Protein AF-A0AAY4BWE9-F1 (afdb_monomer_lite)

Foldseek 3Di:
DVVVVVVVVVVVVVVVVVVVVVDWDKAWDDFAAEDEAEAQAKDKGKTKIATDDDKDKWKWWWDADPNDIDIGTDPDFFDWDDDPRMIMTMDMDGRDDQRNFTWMWMWIADPRDTDIDPTYGYGYDHDDDPPDPQDPVNVVVVVVVVVVVVVCVVVVVVVVVVVVVVVVVVVVVVVVVVVVVVVVPDPVVVVPPVVVVVPPDDDDDDDDDDDDDDDDDDDDDDD

Organism: NCBI:txid299321

Secondary structure (DSSP, 8-state):
-HHHHHHHHHHHHHHHHHHHHH----EEPPPPSEEEEETTS-EEEEEEEE-SS--EEEEEEEEEETTEEEEEEE-SPPEEEEETTEEEEEEEESS--GGG-EEEEEEEEETTEEEE---EEEEEEPPPP-SS---HHHHHHHHHHHHHHHHHHHHHHHHHHHHHHHHHHHHHHHHHHHHHHHHS---TTTTHHHHHHHTT-----------------------

InterPro domains:
  IPR013783 Immunoglobulin-like fold [G3DSA:2.60.40.10] (25-126)
  IPR036179 Immunoglobulin-like domain superfamily [SSF48726] (33-136)

Structure (mmCIF, N/CA/C/O backbone):
data_AF-A0AAY4BWE9-F1
#
_entry.id   AF-A0AAY4BWE9-F1
#
loop_
_atom_site.group_PDB
_atom_site.id
_atom_site.type_symbol
_atom_site.label_atom_id
_atom_site.label_alt_id
_atom_site.label_comp_id
_atom_site.label_asym_id
_atom_site.label_entity_id
_atom_site.label_seq_id
_atom_site.pdbx_PDB_ins_code
_atom_site.Cartn_x
_atom_site.Cartn_y
_atom_site.Cartn_z
_atom_site.occupancy
_atom_site.B_iso_or_equiv
_atom_site.auth_seq_id
_atom_site.auth_comp_id
_atom_site.auth_asym_id
_atom_site.auth_atom_id
_atom_site.pdbx_PDB_model_num
ATOM 1 N N . MET A 1 1 ? 7.619 39.615 -55.139 1.00 60.12 1 MET A N 1
ATOM 2 C CA . MET A 1 1 ? 7.627 39.673 -53.657 1.00 60.12 1 MET A CA 1
ATOM 3 C C . MET A 1 1 ? 6.667 38.667 -53.018 1.00 60.12 1 MET A C 1
ATOM 5 O O . MET A 1 1 ? 7.125 37.889 -52.197 1.00 60.12 1 MET A O 1
ATOM 9 N N . PHE A 1 2 ? 5.398 38.590 -53.442 1.00 61.75 2 PHE A N 1
ATOM 10 C CA . PHE A 1 2 ? 4.395 37.658 -52.884 1.00 61.75 2 PHE A CA 1
ATOM 11 C C . PHE A 1 2 ? 4.748 36.159 -52.957 1.00 61.75 2 PHE A C 1
ATOM 13 O O . PHE A 1 2 ? 4.429 35.407 -52.045 1.00 61.75 2 PHE A O 1
ATOM 20 N N . SER A 1 3 ? 5.443 35.712 -54.008 1.00 73.06 3 SER A N 1
ATOM 21 C CA . SER A 1 3 ? 5.815 34.294 -54.142 1.00 73.06 3 SER A CA 1
ATOM 22 C C . SER A 1 3 ? 6.897 33.853 -53.150 1.00 73.06 3 SER A C 1
ATOM 24 O O . SER A 1 3 ? 6.955 32.682 -52.793 1.00 73.06 3 SER A O 1
ATOM 26 N N . PHE A 1 4 ? 7.757 34.774 -52.704 1.00 78.62 4 PHE A N 1
ATOM 27 C CA . PHE A 1 4 ? 8.878 34.453 -51.817 1.00 78.62 4 PHE A CA 1
ATOM 28 C C . PHE A 1 4 ? 8.416 34.349 -50.359 1.00 78.62 4 PHE A C 1
ATOM 30 O O . PHE A 1 4 ? 8.804 33.435 -49.639 1.00 78.62 4 PHE A O 1
ATOM 37 N N . THR A 1 5 ? 7.507 35.235 -49.943 1.00 82.31 5 THR A N 1
ATOM 38 C CA . THR A 1 5 ? 6.889 35.192 -48.611 1.00 82.31 5 THR A CA 1
ATOM 39 C C . THR A 1 5 ? 5.997 33.962 -48.432 1.00 82.31 5 THR A C 1
ATOM 41 O O . THR A 1 5 ? 6.008 33.357 -47.362 1.00 82.31 5 THR A O 1
ATOM 44 N N . LEU A 1 6 ? 5.285 33.537 -49.484 1.00 86.00 6 LEU A N 1
ATOM 45 C CA . LEU A 1 6 ? 4.474 32.316 -49.467 1.00 86.00 6 LEU A CA 1
ATOM 46 C C . LEU A 1 6 ? 5.330 31.051 -49.283 1.00 86.00 6 LEU A C 1
ATOM 48 O O . LEU A 1 6 ? 4.963 30.170 -48.510 1.00 86.00 6 LEU A O 1
ATOM 52 N N . PHE A 1 7 ? 6.490 30.981 -49.944 1.00 87.81 7 PHE A N 1
ATOM 53 C CA . PHE A 1 7 ? 7.426 29.862 -49.795 1.00 87.81 7 PHE A CA 1
ATOM 54 C C . PHE A 1 7 ? 7.987 29.755 -48.373 1.00 87.81 7 PHE A C 1
ATOM 56 O O . PHE A 1 7 ? 8.065 28.656 -47.828 1.00 87.81 7 PHE A O 1
ATOM 63 N N . ILE A 1 8 ? 8.327 30.888 -47.750 1.00 87.25 8 ILE A N 1
ATOM 64 C CA . ILE A 1 8 ? 8.816 30.919 -46.363 1.00 87.25 8 ILE A CA 1
ATOM 65 C C . ILE A 1 8 ? 7.723 30.457 -45.391 1.00 87.25 8 ILE A C 1
ATOM 67 O O . ILE A 1 8 ? 7.996 29.653 -44.502 1.00 87.25 8 ILE A O 1
ATOM 71 N N . LEU A 1 9 ? 6.480 30.909 -45.583 1.00 87.81 9 LEU A N 1
ATOM 72 C CA . LEU A 1 9 ? 5.344 30.489 -44.757 1.00 87.81 9 LEU A CA 1
ATOM 73 C C . LEU A 1 9 ? 5.057 28.988 -44.889 1.00 87.81 9 LEU A C 1
ATOM 75 O O . LEU A 1 9 ? 4.850 28.320 -43.880 1.00 87.81 9 LEU A O 1
ATOM 79 N N . LEU A 1 10 ? 5.094 28.444 -46.109 1.00 89.25 10 LEU A N 1
ATOM 80 C CA . LEU A 1 10 ? 4.915 27.009 -46.353 1.00 89.25 10 LEU A CA 1
ATOM 81 C C . LEU A 1 10 ? 6.039 26.175 -45.733 1.00 89.25 10 LEU A C 1
ATOM 83 O O . LEU A 1 10 ? 5.760 25.148 -45.117 1.00 89.25 10 LEU A O 1
ATOM 87 N N . ALA A 1 11 ? 7.291 26.622 -45.847 1.00 90.00 11 ALA A N 1
ATOM 88 C CA . ALA A 1 11 ? 8.424 25.952 -45.217 1.00 90.00 11 ALA A CA 1
ATOM 89 C C . ALA A 1 11 ? 8.291 25.944 -43.687 1.00 90.00 11 ALA A C 1
ATOM 91 O O . ALA A 1 11 ? 8.499 24.903 -43.070 1.00 90.00 11 ALA A O 1
ATOM 92 N N . TYR A 1 12 ? 7.880 27.066 -43.088 1.00 90.62 12 TYR A N 1
ATOM 93 C CA . TYR A 1 12 ? 7.657 27.172 -41.645 1.00 90.62 12 TYR A CA 1
ATOM 94 C C . TYR A 1 12 ? 6.484 26.303 -41.162 1.00 90.62 12 TYR A C 1
ATOM 96 O O . TYR A 1 12 ? 6.564 25.662 -40.117 1.00 90.62 12 TYR A O 1
ATOM 104 N N . LEU A 1 13 ? 5.398 26.230 -41.938 1.00 88.12 13 LEU A N 1
ATOM 105 C CA . LEU A 1 13 ? 4.267 25.342 -41.651 1.00 88.12 13 LEU A CA 1
ATOM 106 C C . LEU A 1 13 ? 4.668 23.867 -41.737 1.00 88.12 13 LEU A C 1
ATOM 108 O O . LEU A 1 13 ? 4.277 23.084 -40.875 1.00 88.12 13 LEU A O 1
ATOM 112 N N . LEU A 1 14 ? 5.471 23.488 -42.734 1.00 86.69 14 LEU A N 1
ATOM 113 C CA . LEU A 1 14 ? 5.980 22.124 -42.885 1.00 86.69 14 LEU A CA 1
ATOM 114 C C . LEU A 1 14 ? 6.931 21.740 -41.751 1.00 86.69 14 LEU A C 1
ATOM 116 O O . LEU A 1 14 ? 6.799 20.646 -41.206 1.00 86.69 14 LEU A O 1
ATOM 120 N N . THR A 1 15 ? 7.854 22.620 -41.358 1.00 84.88 15 THR A N 1
ATOM 121 C CA . THR A 1 15 ? 8.742 22.355 -40.216 1.00 84.88 15 THR A CA 1
ATOM 122 C C . THR A 1 15 ? 7.965 22.267 -38.909 1.00 84.88 15 THR A C 1
ATOM 124 O O . THR A 1 15 ? 8.260 21.393 -38.097 1.00 84.88 15 THR A O 1
ATOM 127 N N . TYR A 1 16 ? 6.936 23.097 -38.723 1.00 86.12 16 TYR A N 1
ATOM 128 C CA . TYR A 1 16 ? 6.059 23.024 -37.557 1.00 86.12 16 TYR A CA 1
ATOM 129 C C . TYR A 1 16 ? 5.246 21.720 -37.525 1.00 86.12 16 TYR A C 1
ATOM 131 O O . TYR A 1 16 ? 5.208 21.047 -36.498 1.00 86.12 16 TYR A O 1
ATOM 139 N N . LEU A 1 17 ? 4.664 21.300 -38.654 1.00 79.44 17 LEU A N 1
ATOM 140 C CA . LEU A 1 17 ? 3.947 20.022 -38.754 1.00 79.44 17 LEU A CA 1
ATOM 141 C C . LEU A 1 17 ? 4.866 18.821 -38.501 1.00 79.44 17 LEU A C 1
ATOM 143 O O . LEU A 1 17 ? 4.493 17.908 -37.768 1.00 79.44 17 LEU A O 1
ATOM 147 N N . LEU A 1 18 ? 6.074 18.830 -39.069 1.00 75.62 18 LEU A N 1
ATOM 148 C CA . LEU A 1 18 ? 7.075 17.786 -38.837 1.00 75.62 18 LEU A CA 1
ATOM 149 C C . LEU A 1 18 ? 7.508 17.732 -37.367 1.00 75.62 18 LEU A C 1
ATOM 151 O O . LEU A 1 18 ? 7.687 16.643 -36.825 1.00 75.62 18 LEU A O 1
ATOM 155 N N . TYR A 1 19 ? 7.633 18.890 -36.716 1.00 74.69 19 TYR A N 1
ATOM 156 C CA . TYR A 1 19 ? 7.954 18.975 -35.295 1.00 74.69 19 TYR A CA 1
ATOM 157 C C . TYR A 1 19 ? 6.840 18.377 -34.424 1.00 74.69 19 TYR A C 1
ATOM 159 O O . TYR A 1 19 ? 7.119 17.534 -33.575 1.00 74.69 19 TYR A O 1
ATOM 167 N N . VAL A 1 20 ? 5.577 18.724 -34.694 1.00 67.38 20 VAL A N 1
ATOM 168 C CA . VAL A 1 20 ? 4.410 18.214 -33.949 1.00 67.38 20 VAL A CA 1
ATOM 169 C C . VAL A 1 20 ? 4.226 16.702 -34.127 1.00 67.38 20 VAL A C 1
ATOM 171 O O . VAL A 1 20 ? 3.920 15.998 -33.167 1.00 67.38 20 VAL A O 1
ATOM 174 N N . VAL A 1 21 ? 4.451 16.167 -35.331 1.00 61.88 21 VAL A N 1
ATOM 175 C CA . VAL A 1 21 ? 4.383 14.713 -35.575 1.00 61.88 21 VAL A CA 1
ATOM 176 C C . VAL A 1 21 ? 5.524 13.966 -34.867 1.00 61.88 21 VAL A C 1
ATOM 178 O O . VAL A 1 21 ? 5.354 12.813 -34.468 1.00 61.88 21 VAL A O 1
ATOM 181 N N . ALA A 1 22 ? 6.680 14.606 -34.666 1.00 58.97 22 ALA A N 1
ATOM 182 C CA . ALA A 1 22 ? 7.817 14.000 -33.974 1.00 58.97 22 ALA A CA 1
ATOM 183 C C . ALA A 1 22 ? 7.639 13.924 -32.442 1.00 58.97 22 ALA A C 1
ATOM 185 O O . ALA A 1 22 ? 8.270 13.078 -31.796 1.00 58.97 22 ALA A O 1
ATOM 186 N N . THR A 1 23 ? 6.775 14.759 -31.855 1.00 58.22 23 THR A N 1
ATOM 187 C CA . THR A 1 23 ? 6.483 14.792 -30.414 1.00 58.22 23 THR A CA 1
ATOM 188 C C . THR A 1 23 ? 5.265 13.937 -30.075 1.00 58.22 23 THR A C 1
ATOM 190 O O . THR A 1 23 ? 4.186 14.438 -29.776 1.00 58.22 23 THR A O 1
ATOM 193 N N . GLN A 1 24 ? 5.417 12.615 -30.116 1.00 63.78 24 GLN A N 1
ATOM 194 C CA . GLN A 1 24 ? 4.398 11.718 -29.572 1.00 63.78 24 GLN A CA 1
ATOM 195 C C . GLN A 1 24 ? 4.638 11.557 -28.068 1.00 63.78 24 GLN A C 1
ATOM 197 O O . GLN A 1 24 ? 5.587 10.872 -27.692 1.00 63.78 24 GLN A O 1
ATOM 202 N N . GLU A 1 25 ? 3.837 12.193 -27.216 1.00 73.81 25 GLU A N 1
ATOM 203 C CA . GLU A 1 25 ? 3.971 12.114 -25.751 1.00 73.81 25 GLU A CA 1
ATOM 204 C C . GLU A 1 25 ? 3.595 10.722 -25.204 1.00 73.81 25 GLU A C 1
ATOM 206 O O . GLU A 1 25 ? 2.790 9.999 -25.796 1.00 73.81 25 GLU A O 1
ATOM 211 N N . ILE A 1 26 ? 4.213 10.322 -24.084 1.00 84.31 26 ILE A N 1
ATOM 212 C CA . ILE A 1 26 ? 3.812 9.117 -23.341 1.00 84.31 26 ILE A CA 1
ATOM 213 C C . ILE A 1 26 ? 2.686 9.517 -22.391 1.00 84.31 26 ILE A C 1
ATOM 215 O O . ILE A 1 26 ? 2.888 10.352 -21.512 1.00 84.31 26 ILE A O 1
ATOM 219 N N . HIS A 1 27 ? 1.531 8.873 -22.520 1.00 87.56 27 HIS A N 1
ATOM 220 C CA . HIS A 1 27 ? 0.418 9.045 -21.598 1.00 87.56 27 HIS A CA 1
ATOM 221 C C . HIS A 1 27 ? 0.373 7.874 -20.611 1.00 87.56 27 HIS A C 1
ATOM 223 O O . HIS A 1 27 ? 0.137 6.722 -20.998 1.00 87.56 27 HIS A O 1
ATOM 229 N N . LEU A 1 28 ? 0.601 8.175 -19.333 1.00 89.12 28 LEU A N 1
ATOM 230 C CA . LEU A 1 28 ? 0.529 7.211 -18.236 1.00 89.12 28 LEU A CA 1
ATOM 231 C C . LEU A 1 28 ? -0.927 6.896 -17.898 1.00 89.12 28 LEU A C 1
ATOM 233 O O . LEU A 1 28 ? -1.753 7.800 -17.776 1.00 89.12 28 LEU A O 1
ATOM 237 N N . ASP A 1 29 ? -1.234 5.616 -17.726 1.00 88.69 29 ASP A N 1
ATOM 238 C CA . ASP A 1 29 ? -2.525 5.201 -17.193 1.00 88.69 29 ASP A CA 1
ATOM 239 C C . ASP A 1 29 ? -2.516 5.259 -15.655 1.00 88.69 29 ASP A C 1
ATOM 241 O O . ASP A 1 29 ? -1.470 5.417 -15.013 1.00 88.69 29 ASP A O 1
ATOM 245 N N . LYS A 1 30 ? -3.695 5.164 -15.042 1.00 87.19 30 LYS A N 1
ATOM 246 C CA . LYS A 1 30 ? -3.822 5.212 -13.582 1.00 87.19 30 LYS A CA 1
ATOM 247 C C . LYS A 1 30 ? -3.268 3.930 -12.950 1.00 87.19 30 LYS A C 1
ATOM 249 O O . LYS A 1 30 ? -3.789 2.840 -13.183 1.00 87.19 30 LYS A O 1
ATOM 254 N N . ASP A 1 31 ? -2.258 4.080 -12.096 1.00 87.38 31 ASP A N 1
ATOM 255 C CA . ASP A 1 31 ? -1.728 2.991 -11.272 1.00 87.38 31 ASP A CA 1
ATOM 256 C C . ASP A 1 31 ? -2.672 2.679 -10.094 1.00 87.38 31 ASP A C 1
ATOM 258 O O . ASP A 1 31 ? -3.467 3.514 -9.650 1.00 87.38 31 ASP A O 1
ATOM 262 N N . ILE A 1 32 ? -2.575 1.460 -9.558 1.00 91.06 32 ILE A N 1
ATOM 263 C CA . ILE A 1 32 ? -3.256 1.100 -8.308 1.00 91.06 32 ILE A CA 1
ATOM 264 C C . ILE A 1 32 ? -2.465 1.743 -7.160 1.00 91.06 32 ILE A C 1
ATOM 266 O O . ILE A 1 32 ? -1.278 1.452 -7.034 1.00 91.06 32 ILE A O 1
ATOM 270 N N . PRO A 1 33 ? -3.071 2.580 -6.301 1.00 92.62 33 PRO A N 1
ATOM 271 C CA . PRO A 1 33 ? -2.313 3.353 -5.318 1.00 92.62 33 PRO A CA 1
ATOM 272 C C . PRO A 1 33 ? -1.711 2.485 -4.207 1.00 92.62 33 PRO A C 1
ATOM 274 O O . PRO A 1 33 ? -0.581 2.720 -3.785 1.00 92.62 33 PRO A O 1
ATOM 277 N N . ALA A 1 34 ? -2.443 1.471 -3.737 1.00 95.00 34 ALA A N 1
ATOM 278 C CA . ALA A 1 34 ? -1.988 0.580 -2.677 1.00 95.00 34 ALA A CA 1
ATOM 279 C C . ALA A 1 34 ? -2.538 -0.842 -2.842 1.00 95.00 34 ALA A C 1
ATOM 281 O O . ALA A 1 34 ? -3.680 -1.030 -3.265 1.00 95.00 34 ALA A O 1
ATOM 282 N N . ILE A 1 35 ? -1.727 -1.838 -2.483 1.00 95.19 35 ILE A N 1
ATOM 283 C CA . ILE A 1 35 ? -2.083 -3.261 -2.493 1.00 95.19 35 ILE A CA 1
ATOM 284 C C . ILE A 1 35 ? -1.669 -3.870 -1.152 1.00 95.19 35 ILE A C 1
ATOM 286 O O . ILE A 1 35 ? -0.525 -3.721 -0.729 1.00 95.19 35 ILE A O 1
ATOM 290 N N . HIS A 1 36 ? -2.586 -4.585 -0.502 1.00 95.69 36 HIS A N 1
ATOM 291 C CA . HIS A 1 36 ? -2.332 -5.282 0.758 1.00 95.69 36 HIS A CA 1
ATOM 292 C C . HIS A 1 36 ? -2.237 -6.781 0.506 1.00 95.69 36 HIS A C 1
ATOM 294 O O . HIS A 1 36 ? -3.168 -7.370 -0.044 1.00 95.69 36 HIS A O 1
ATOM 300 N N . VAL A 1 37 ? -1.129 -7.401 0.910 1.00 95.88 37 VAL A N 1
ATOM 301 C CA . VAL A 1 37 ? -0.888 -8.829 0.666 1.00 95.88 37 VAL A CA 1
ATOM 302 C C . VAL A 1 37 ? -0.388 -9.501 1.945 1.00 95.88 37 VAL A C 1
ATOM 304 O O . VAL A 1 37 ? 0.502 -8.967 2.606 1.00 95.88 37 VAL A O 1
ATOM 307 N N . PRO A 1 38 ? -0.943 -10.657 2.337 1.00 95.06 38 PRO A N 1
ATOM 308 C CA . PRO A 1 38 ? -0.405 -11.414 3.456 1.00 95.06 38 PRO A CA 1
ATOM 309 C C . PRO A 1 38 ? 0.973 -12.010 3.126 1.00 95.06 38 PRO A C 1
ATOM 311 O O . PRO A 1 38 ? 1.286 -12.290 1.969 1.00 95.06 38 PRO A O 1
ATOM 314 N N . ILE A 1 39 ? 1.796 -12.249 4.148 1.00 95.12 39 ILE A N 1
ATOM 315 C CA . ILE A 1 39 ? 3.086 -12.944 3.982 1.00 95.12 39 ILE A CA 1
ATOM 316 C C . ILE A 1 39 ? 2.932 -14.289 3.245 1.00 95.12 39 ILE A C 1
ATOM 318 O O . ILE A 1 39 ? 1.892 -14.950 3.336 1.00 95.12 39 ILE A O 1
ATOM 322 N N . ASN A 1 40 ? 3.980 -14.706 2.533 1.00 94.44 40 ASN A N 1
ATOM 323 C CA . ASN A 1 40 ? 4.054 -15.963 1.771 1.00 94.44 40 ASN A CA 1
ATOM 324 C C . ASN A 1 40 ? 3.020 -16.108 0.639 1.00 94.44 40 ASN A C 1
ATOM 326 O O . ASN A 1 40 ? 2.840 -17.204 0.113 1.00 94.44 40 ASN A O 1
ATOM 330 N N . HIS A 1 41 ? 2.354 -15.024 0.241 1.00 93.94 41 HIS A N 1
ATOM 331 C CA . HIS A 1 41 ? 1.493 -15.007 -0.940 1.00 93.94 41 HIS A CA 1
ATOM 332 C C . HIS A 1 41 ? 2.213 -14.369 -2.129 1.00 93.94 41 HIS A C 1
ATOM 334 O O . HIS A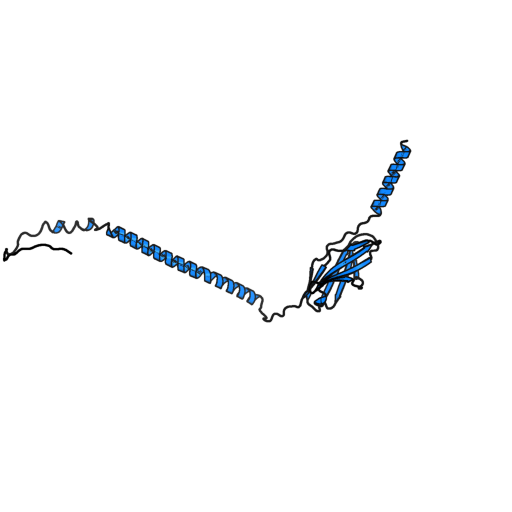 1 41 ? 3.283 -13.773 -1.994 1.00 93.94 41 HIS A O 1
ATOM 340 N N . ASN A 1 42 ? 1.628 -14.510 -3.315 1.00 94.56 42 ASN A N 1
ATOM 341 C CA . ASN A 1 42 ? 2.131 -13.850 -4.510 1.00 94.56 42 ASN A CA 1
ATOM 342 C C . ASN A 1 42 ? 1.482 -12.472 -4.647 1.00 94.56 42 ASN A C 1
ATOM 344 O O . ASN A 1 42 ? 0.283 -12.313 -4.414 1.00 94.56 42 ASN A O 1
ATOM 348 N N . ALA A 1 43 ? 2.274 -11.488 -5.056 1.00 93.88 43 ALA A N 1
ATOM 349 C CA . ALA A 1 43 ? 1.824 -10.138 -5.352 1.00 93.88 43 ALA A CA 1
ATOM 350 C C . ALA A 1 43 ? 2.255 -9.753 -6.767 1.00 93.88 43 ALA A C 1
ATOM 352 O O . ALA A 1 43 ? 3.296 -10.190 -7.253 1.00 93.88 43 ALA A O 1
ATOM 353 N N . SER A 1 44 ? 1.482 -8.903 -7.432 1.00 92.12 44 SER A N 1
ATOM 354 C CA . SER A 1 44 ? 1.882 -8.325 -8.713 1.00 92.12 44 SER A CA 1
ATOM 355 C C . SER A 1 44 ? 1.542 -6.848 -8.744 1.00 92.12 44 SER A C 1
ATOM 357 O O . SER A 1 44 ? 0.377 -6.483 -8.573 1.00 92.12 44 SER A O 1
ATOM 359 N N . VAL A 1 45 ? 2.542 -6.015 -9.004 1.00 92.50 45 VAL A N 1
ATOM 360 C CA . VAL A 1 45 ? 2.350 -4.593 -9.309 1.00 92.50 45 VAL A CA 1
ATOM 361 C C . VAL A 1 45 ? 2.416 -4.401 -10.822 1.00 92.50 45 VAL A C 1
ATOM 363 O O . VAL A 1 45 ? 3.127 -5.137 -11.512 1.00 92.50 45 VAL A O 1
ATOM 366 N N . LYS A 1 46 ? 1.648 -3.449 -11.350 1.00 92.00 46 LYS A N 1
ATOM 367 C CA . LYS A 1 46 ? 1.575 -3.171 -12.788 1.00 92.00 46 LYS A CA 1
ATOM 368 C C . LYS A 1 46 ? 1.687 -1.677 -13.053 1.00 92.00 46 LYS A C 1
ATOM 370 O O . LYS A 1 46 ? 1.127 -0.901 -12.289 1.00 92.00 46 LYS A O 1
ATOM 375 N N . CYS A 1 47 ? 2.365 -1.313 -14.136 1.00 90.44 47 CYS A N 1
ATOM 376 C CA . CYS A 1 47 ? 2.348 0.029 -14.713 1.00 90.44 47 CYS A CA 1
ATOM 377 C C . CYS A 1 47 ? 1.871 -0.066 -16.160 1.00 90.44 47 CYS A C 1
ATOM 379 O O . CYS A 1 47 ? 2.340 -0.924 -16.911 1.00 90.44 47 CYS A O 1
ATOM 381 N N . CYS A 1 48 ? 0.936 0.793 -16.551 1.00 91.00 48 CYS A N 1
ATOM 382 C CA . CYS A 1 48 ? 0.386 0.818 -17.903 1.00 91.00 48 CYS A CA 1
ATOM 383 C C . CYS A 1 48 ? 0.577 2.202 -18.519 1.00 91.00 48 CYS A C 1
ATOM 385 O O . CYS A 1 48 ? 0.403 3.224 -17.857 1.00 91.00 48 CYS A O 1
ATOM 387 N N . PHE A 1 49 ? 0.951 2.237 -19.79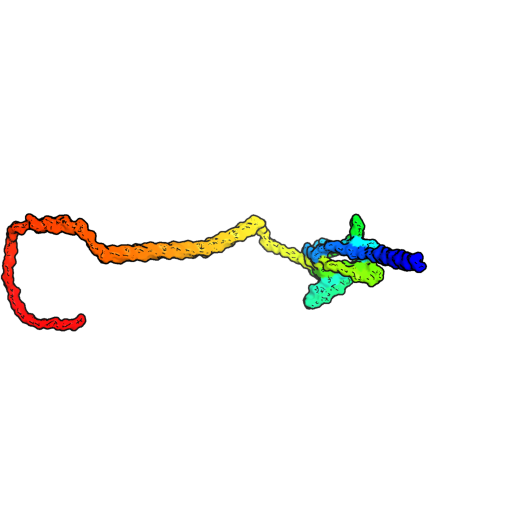2 1.00 89.56 49 PHE A N 1
ATOM 388 C CA . PHE A 1 49 ? 1.127 3.479 -20.532 1.00 89.56 49 PHE A CA 1
ATOM 389 C C . PHE A 1 49 ? 0.756 3.298 -22.001 1.00 89.56 49 PHE A C 1
ATOM 391 O O . PHE A 1 49 ? 0.716 2.185 -22.533 1.00 89.56 49 PHE A O 1
ATOM 398 N N . SER A 1 50 ? 0.480 4.418 -22.655 1.00 88.50 50 SER A N 1
ATOM 399 C CA . SER A 1 50 ? 0.171 4.499 -24.079 1.00 88.50 50 SER A CA 1
ATOM 400 C C . SER A 1 50 ? 1.085 5.526 -24.748 1.00 88.50 50 SER A C 1
ATOM 402 O O . SER A 1 50 ? 1.503 6.501 -24.124 1.00 88.50 50 SER A O 1
ATOM 404 N N . GLY A 1 51 ? 1.453 5.273 -26.002 1.00 78.44 51 GLY A N 1
ATOM 405 C CA . GLY A 1 51 ? 2.397 6.104 -26.754 1.00 78.44 51 GLY A CA 1
ATOM 406 C C . GLY A 1 51 ? 3.322 5.271 -27.641 1.00 78.44 51 GLY A C 1
ATOM 407 O O . GLY A 1 51 ? 3.620 4.117 -27.340 1.00 78.44 51 GLY A O 1
ATOM 408 N N . GLY A 1 52 ? 3.745 5.844 -28.770 1.00 64.81 52 GLY A N 1
ATOM 409 C CA . GLY A 1 52 ? 4.544 5.149 -29.780 1.00 64.81 52 GLY A CA 1
ATOM 410 C C . GLY A 1 52 ? 6.051 5.193 -29.513 1.00 64.81 52 GLY A C 1
ATOM 411 O O . GLY A 1 52 ? 6.636 6.249 -29.245 1.00 64.81 52 GLY A O 1
ATOM 412 N N . GLY A 1 53 ? 6.692 4.031 -29.636 1.00 71.44 53 GLY A N 1
ATOM 413 C CA . GLY A 1 53 ? 8.146 3.867 -29.614 1.00 71.44 53 GLY A CA 1
ATOM 414 C C . GLY A 1 53 ? 8.621 2.713 -28.734 1.00 71.44 53 GLY A C 1
ATOM 415 O O . GLY A 1 53 ? 7.863 2.135 -27.957 1.00 71.44 53 GLY A O 1
ATOM 416 N N . GLU A 1 54 ? 9.901 2.380 -28.861 1.00 77.31 54 GLU A N 1
ATOM 417 C CA . GLU A 1 54 ? 10.574 1.449 -27.960 1.00 77.31 54 GLU A CA 1
ATOM 418 C C . GLU A 1 54 ? 10.900 2.173 -26.646 1.00 77.31 54 GLU A C 1
ATOM 420 O O . GLU A 1 54 ? 11.648 3.152 -26.625 1.00 77.31 54 GLU A O 1
ATOM 425 N N . VAL A 1 55 ? 10.271 1.727 -25.558 1.00 83.69 55 VAL A N 1
ATOM 426 C CA . VAL A 1 55 ? 10.469 2.251 -24.203 1.00 83.69 55 VAL A CA 1
ATOM 427 C C . VAL A 1 55 ? 11.076 1.140 -23.363 1.00 83.69 55 VAL A C 1
ATOM 429 O O . VAL A 1 55 ? 10.505 0.051 -23.261 1.00 83.69 55 VAL A O 1
ATOM 432 N N . ASN A 1 56 ? 12.224 1.420 -22.750 1.00 86.81 56 ASN A N 1
ATOM 433 C CA . ASN A 1 56 ? 12.840 0.501 -21.805 1.00 86.81 56 ASN A CA 1
ATOM 434 C C . ASN A 1 56 ? 12.222 0.717 -20.430 1.00 86.81 56 ASN A C 1
ATOM 436 O O . ASN A 1 56 ? 12.259 1.820 -19.893 1.00 86.81 56 ASN A O 1
ATOM 440 N N . VAL A 1 57 ? 11.657 -0.349 -19.869 1.00 87.81 57 VAL A N 1
ATOM 441 C CA . VAL A 1 57 ? 10.979 -0.306 -18.575 1.00 87.81 57 VAL A CA 1
ATOM 442 C C . VAL A 1 57 ? 11.847 -0.972 -17.523 1.00 87.81 57 VAL A C 1
ATOM 444 O O . VAL A 1 57 ? 12.203 -2.147 -17.657 1.00 87.81 57 VAL A O 1
ATOM 447 N N . SER A 1 58 ? 12.157 -0.233 -16.466 1.00 89.56 58 SER A N 1
ATOM 448 C CA . SER A 1 58 ? 12.804 -0.743 -15.262 1.00 89.56 58 SER A CA 1
ATOM 449 C C . SER A 1 58 ? 11.911 -0.514 -14.047 1.00 89.56 58 SER A C 1
ATOM 451 O O . SER A 1 58 ? 10.997 0.308 -14.063 1.00 89.56 58 SER A O 1
ATOM 453 N N . TRP A 1 59 ? 12.146 -1.286 -12.992 1.00 91.69 59 TRP A N 1
ATOM 454 C CA . TRP A 1 59 ? 11.424 -1.143 -11.735 1.00 91.69 59 TRP A CA 1
ATOM 455 C C . TRP A 1 59 ? 12.359 -0.624 -10.662 1.00 91.69 59 TRP A C 1
ATOM 457 O O . TRP A 1 59 ? 13.527 -1.010 -10.607 1.00 91.69 59 TRP A O 1
ATOM 467 N N . ALA A 1 60 ? 11.826 0.194 -9.771 1.00 92.12 60 ALA A N 1
ATOM 468 C CA . ALA A 1 60 ? 12.504 0.602 -8.561 1.00 92.12 60 ALA A CA 1
ATOM 469 C C . ALA A 1 60 ? 11.563 0.488 -7.368 1.00 92.12 60 ALA A C 1
ATOM 471 O O . ALA A 1 60 ? 10.342 0.572 -7.499 1.00 92.12 60 ALA A O 1
ATOM 472 N N . VAL A 1 61 ? 12.138 0.288 -6.190 1.00 93.38 61 VAL A N 1
ATOM 473 C CA . VAL A 1 61 ? 11.394 0.265 -4.936 1.00 93.38 61 VAL A CA 1
ATOM 474 C C . VAL A 1 61 ? 11.960 1.309 -3.992 1.00 93.38 61 VAL A C 1
ATOM 476 O O . VAL A 1 61 ? 13.173 1.400 -3.795 1.00 93.38 61 VAL A O 1
ATOM 479 N N . TYR A 1 62 ? 11.061 2.091 -3.411 1.00 93.81 62 TYR A N 1
ATOM 480 C CA . TYR A 1 62 ? 11.346 3.005 -2.324 1.00 93.81 62 TYR A CA 1
ATOM 481 C C . TYR A 1 62 ? 10.861 2.384 -1.016 1.00 93.81 62 TYR A C 1
ATOM 483 O O . TYR A 1 62 ? 9.661 2.169 -0.817 1.00 93.81 62 TYR A O 1
ATOM 491 N N . LYS A 1 63 ? 11.800 2.065 -0.127 1.00 92.81 63 LYS A N 1
ATOM 492 C CA . LYS A 1 63 ? 11.518 1.466 1.180 1.00 92.81 63 LYS A CA 1
ATOM 493 C C . LYS A 1 63 ? 11.866 2.454 2.278 1.00 92.81 63 LYS A C 1
ATOM 495 O O . L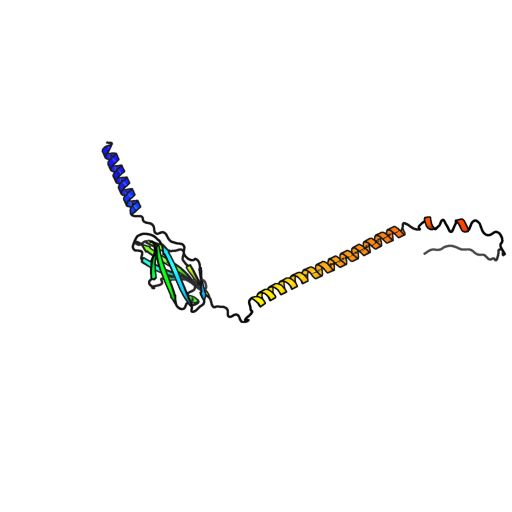YS A 1 63 ? 12.845 3.188 2.175 1.00 92.81 63 LYS A O 1
ATOM 500 N N . VAL A 1 64 ? 11.076 2.444 3.346 1.00 88.25 64 VAL A N 1
ATOM 501 C CA . VAL A 1 64 ? 11.346 3.222 4.557 1.00 88.25 64 VAL A CA 1
ATOM 502 C C . VAL A 1 64 ? 11.514 2.244 5.707 1.00 88.25 64 VAL A C 1
ATOM 504 O O . VAL A 1 64 ? 10.587 1.506 6.039 1.00 88.25 64 VAL A O 1
ATOM 507 N N . HIS A 1 65 ? 12.697 2.231 6.313 1.00 83.69 65 HIS A N 1
ATOM 508 C CA . HIS A 1 65 ? 13.016 1.372 7.447 1.00 83.69 65 HIS A CA 1
ATOM 509 C C . HIS A 1 65 ? 13.779 2.186 8.489 1.00 83.69 65 HIS A C 1
ATOM 511 O O . HIS A 1 65 ? 14.754 2.840 8.156 1.00 83.69 65 HIS A O 1
ATOM 517 N N . ASN A 1 66 ? 13.345 2.192 9.752 1.00 83.00 66 ASN A N 1
ATOM 518 C CA . ASN A 1 66 ? 14.035 2.904 10.842 1.00 83.00 66 ASN A CA 1
ATOM 519 C C . ASN A 1 66 ? 14.441 4.358 10.509 1.00 83.00 66 ASN A C 1
ATOM 521 O O . ASN A 1 66 ? 15.548 4.788 10.820 1.00 83.00 66 ASN A O 1
ATOM 525 N N . ARG A 1 67 ? 13.533 5.123 9.881 1.00 81.12 67 ARG A N 1
ATOM 526 C CA . ARG A 1 67 ? 13.731 6.520 9.427 1.00 81.12 67 ARG A CA 1
ATOM 527 C C . ARG A 1 67 ? 14.763 6.720 8.312 1.00 81.12 67 ARG A C 1
ATOM 529 O O . ARG A 1 67 ? 14.931 7.851 7.864 1.00 81.12 67 ARG A O 1
ATOM 536 N N . THR A 1 68 ? 15.417 5.670 7.828 1.00 84.94 68 THR A N 1
ATOM 537 C CA . THR A 1 68 ? 16.195 5.730 6.592 1.00 84.94 68 THR A CA 1
ATOM 538 C C . THR A 1 68 ? 15.314 5.312 5.425 1.00 84.94 68 THR A C 1
ATOM 540 O O . THR A 1 68 ? 14.470 4.418 5.534 1.00 84.94 68 THR A O 1
ATOM 543 N N . SER A 1 69 ? 15.478 6.008 4.303 1.00 87.69 69 SER A N 1
ATOM 544 C CA . SER A 1 69 ? 14.843 5.616 3.053 1.00 87.69 69 SER A CA 1
ATOM 545 C C . SER A 1 69 ? 15.878 5.050 2.100 1.00 87.69 69 SER A C 1
ATOM 547 O O . SER A 1 69 ? 16.997 5.560 2.020 1.00 87.69 69 SER A O 1
ATOM 549 N N . SER A 1 70 ? 15.518 3.978 1.406 1.00 90.62 70 SER A N 1
ATOM 550 C CA . SER A 1 70 ? 16.349 3.368 0.377 1.00 90.62 70 SER A CA 1
ATOM 551 C C . SER A 1 70 ? 15.589 3.329 -0.938 1.00 90.62 70 SER A C 1
ATOM 553 O O . SER A 1 70 ? 14.407 2.994 -0.988 1.00 90.62 70 SER A O 1
ATOM 555 N N . TYR A 1 71 ? 16.289 3.691 -2.008 1.00 91.00 71 TYR A N 1
ATOM 556 C CA . TYR A 1 71 ? 15.819 3.555 -3.377 1.00 91.00 71 TYR A CA 1
ATOM 557 C C . TYR A 1 71 ? 16.655 2.475 -4.051 1.00 91.00 71 TYR A C 1
ATOM 559 O O . TYR A 1 71 ? 17.882 2.577 -4.101 1.00 91.00 71 TYR A O 1
ATOM 567 N N . THR A 1 72 ? 16.018 1.410 -4.524 1.00 90.06 72 THR A N 1
ATOM 568 C CA . THR A 1 72 ? 16.723 0.265 -5.107 1.00 90.06 72 THR A CA 1
ATOM 569 C C . THR A 1 72 ? 16.124 -0.081 -6.457 1.00 90.06 72 THR A C 1
ATOM 571 O O . THR A 1 72 ? 14.925 -0.327 -6.557 1.00 90.06 72 THR A O 1
ATOM 574 N N . ASN A 1 73 ? 16.967 -0.123 -7.489 1.00 88.88 73 ASN A N 1
ATOM 575 C CA . ASN A 1 73 ? 16.571 -0.620 -8.801 1.00 88.88 73 ASN A CA 1
ATOM 576 C C . ASN A 1 73 ? 16.437 -2.145 -8.751 1.00 88.88 73 ASN A C 1
ATOM 578 O O . ASN A 1 73 ? 17.305 -2.846 -8.229 1.00 88.88 73 ASN A O 1
ATOM 582 N N . LEU A 1 74 ? 15.342 -2.654 -9.295 1.00 86.50 74 LEU A N 1
ATOM 583 C CA . LEU A 1 74 ? 15.061 -4.076 -9.395 1.00 86.50 74 LEU A CA 1
ATOM 584 C C . LEU A 1 74 ? 15.541 -4.560 -10.766 1.00 86.50 74 LEU A C 1
ATOM 586 O O . LEU A 1 74 ? 15.051 -4.115 -11.801 1.00 86.50 74 LEU A O 1
ATOM 590 N N . ASN A 1 75 ? 16.480 -5.507 -10.776 1.00 70.69 75 ASN A N 1
ATOM 591 C CA . ASN A 1 75 ? 17.071 -6.056 -12.007 1.00 70.69 75 ASN A CA 1
ATOM 592 C C . ASN A 1 75 ? 16.125 -6.989 -12.785 1.00 70.69 75 ASN A C 1
ATOM 594 O O . ASN A 1 75 ? 16.490 -7.528 -13.831 1.00 70.69 75 ASN A O 1
ATOM 598 N N . ASN A 1 76 ? 14.915 -7.219 -12.275 1.00 67.06 76 ASN A N 1
ATOM 599 C CA . ASN A 1 76 ? 13.990 -8.174 -12.858 1.00 67.06 76 ASN A CA 1
ATOM 600 C C . ASN A 1 76 ? 13.292 -7.561 -14.070 1.00 67.06 76 ASN A C 1
ATOM 602 O O . ASN A 1 76 ? 12.681 -6.494 -13.988 1.00 67.06 76 ASN A O 1
ATOM 606 N N . LYS A 1 77 ? 13.344 -8.284 -15.192 1.00 65.31 77 LYS A N 1
ATOM 607 C CA . LYS A 1 77 ? 12.613 -7.913 -16.403 1.00 65.31 77 LYS A CA 1
ATOM 608 C C . LYS A 1 77 ? 11.116 -7.922 -16.110 1.00 65.31 77 LYS A C 1
ATOM 610 O O . LYS A 1 77 ? 10.574 -8.907 -15.615 1.00 65.31 77 LYS A O 1
ATOM 615 N N . ALA A 1 78 ? 10.461 -6.814 -16.426 1.00 68.44 78 ALA A N 1
ATOM 616 C CA . ALA A 1 78 ? 9.022 -6.693 -16.307 1.00 68.44 78 ALA A CA 1
ATOM 617 C C . ALA A 1 78 ? 8.323 -7.546 -17.372 1.00 68.44 78 ALA A C 1
ATOM 619 O O . ALA A 1 78 ? 8.708 -7.514 -18.544 1.00 68.44 78 ALA A O 1
ATOM 620 N N . LEU A 1 79 ? 7.279 -8.276 -16.983 1.00 76.56 79 LEU A N 1
ATOM 621 C CA . LEU A 1 79 ? 6.458 -9.019 -17.933 1.00 76.56 79 LEU A CA 1
ATOM 622 C C . LEU A 1 79 ? 5.613 -8.027 -18.737 1.00 76.56 79 LEU A C 1
ATOM 624 O O . LEU A 1 79 ? 4.823 -7.285 -18.157 1.00 76.56 79 LEU A O 1
ATOM 628 N N . LYS A 1 80 ? 5.792 -8.011 -20.059 1.00 81.25 80 LYS A N 1
ATOM 629 C CA . LYS A 1 80 ? 5.095 -7.105 -20.974 1.00 81.25 80 LYS A CA 1
ATOM 630 C C . LYS A 1 80 ? 3.808 -7.750 -21.485 1.00 81.25 80 LYS A C 1
ATOM 632 O O . LYS A 1 80 ? 3.864 -8.747 -22.197 1.00 81.25 80 LYS A O 1
ATOM 637 N N . ASN A 1 81 ? 2.677 -7.120 -21.195 1.00 79.69 81 ASN A N 1
ATOM 638 C CA . ASN A 1 81 ? 1.369 -7.440 -21.752 1.00 79.69 81 ASN A CA 1
ATOM 639 C C . ASN A 1 81 ? 0.899 -6.250 -22.593 1.00 79.69 81 ASN A C 1
ATOM 641 O O . ASN A 1 81 ? 0.903 -5.119 -22.113 1.00 79.69 81 ASN A O 1
ATOM 645 N N . SER A 1 82 ? 0.496 -6.480 -23.840 1.00 80.62 82 SER A N 1
ATOM 646 C CA . SER A 1 82 ? -0.022 -5.418 -24.706 1.00 80.62 82 SER A CA 1
ATOM 647 C C . SER A 1 82 ? -1.439 -5.742 -25.146 1.00 80.62 82 SER A C 1
ATOM 649 O O . SER A 1 82 ? -1.701 -6.835 -25.647 1.00 80.62 82 SER A O 1
ATOM 651 N N . SER A 1 83 ? -2.346 -4.790 -24.951 1.00 75.69 83 SER A N 1
ATOM 652 C CA . SER A 1 83 ? -3.731 -4.873 -25.404 1.00 75.69 83 SER A CA 1
ATOM 653 C C . SER A 1 83 ? -4.195 -3.500 -25.885 1.00 75.69 83 SER A C 1
ATOM 655 O O . SER A 1 83 ? -3.969 -2.488 -25.228 1.00 75.69 83 SER A O 1
ATOM 657 N N . ASN A 1 84 ? -4.837 -3.451 -27.056 1.00 76.19 84 ASN A N 1
ATOM 658 C CA . ASN A 1 84 ? -5.486 -2.250 -27.601 1.00 76.19 84 ASN A CA 1
ATOM 659 C C . ASN A 1 84 ? -4.603 -0.979 -27.637 1.00 76.19 84 ASN A C 1
ATOM 661 O O . ASN A 1 84 ? -5.092 0.121 -27.401 1.00 76.19 84 ASN A O 1
ATOM 665 N N . GLY A 1 85 ? -3.298 -1.114 -27.906 1.00 78.69 85 GLY A N 1
ATOM 666 C CA . GLY A 1 85 ? -2.358 0.020 -27.955 1.00 78.69 85 GLY A CA 1
ATOM 667 C C . GLY A 1 85 ? -1.863 0.518 -26.589 1.00 78.69 85 GLY A C 1
ATOM 668 O O . GLY A 1 85 ? -0.999 1.392 -26.541 1.00 78.69 85 GLY A O 1
ATOM 669 N N . ILE A 1 86 ? -2.349 -0.068 -25.493 1.00 86.62 86 ILE A N 1
ATOM 670 C CA . ILE A 1 86 ? -1.828 0.130 -24.139 1.00 86.62 86 ILE A CA 1
ATOM 671 C C . ILE A 1 86 ? -0.798 -0.968 -23.867 1.00 86.62 86 ILE A C 1
ATOM 673 O O . ILE A 1 86 ? -1.014 -2.155 -24.145 1.00 86.62 86 ILE A O 1
ATOM 677 N N . VAL A 1 87 ? 0.354 -0.568 -23.340 1.00 88.56 87 VAL A N 1
ATOM 678 C CA . VAL A 1 87 ? 1.422 -1.477 -22.932 1.00 88.56 87 VAL A CA 1
ATOM 679 C C . VAL A 1 87 ? 1.476 -1.483 -21.412 1.00 88.56 87 VAL A C 1
ATOM 681 O O . VAL A 1 87 ? 1.718 -0.456 -20.785 1.00 88.56 87 VAL A O 1
ATOM 684 N N . CYS A 1 88 ? 1.253 -2.652 -20.825 1.00 89.38 88 CYS A N 1
ATOM 685 C CA . CYS A 1 88 ? 1.329 -2.876 -19.393 1.00 89.38 88 CYS A CA 1
ATOM 686 C C . CYS A 1 88 ? 2.545 -3.735 -19.060 1.00 89.38 88 CYS A C 1
ATOM 688 O O . CYS A 1 88 ? 2.763 -4.795 -19.647 1.00 89.38 88 CYS A O 1
ATOM 690 N N . HIS A 1 89 ? 3.322 -3.287 -18.090 1.00 89.81 89 HIS A N 1
ATOM 691 C CA . HIS A 1 89 ? 4.450 -4.014 -17.539 1.00 89.81 89 HIS A CA 1
ATOM 692 C C . HIS A 1 89 ? 4.107 -4.456 -16.122 1.00 89.81 89 HIS A C 1
ATOM 694 O O . HIS A 1 89 ? 3.693 -3.643 -15.299 1.00 89.81 89 HIS A O 1
ATOM 700 N N . ASN A 1 90 ? 4.286 -5.744 -15.836 1.00 90.25 90 ASN A N 1
ATOM 701 C CA . ASN A 1 90 ? 3.998 -6.334 -14.534 1.00 90.25 90 ASN A CA 1
ATOM 702 C C . ASN A 1 90 ? 5.296 -6.759 -13.843 1.00 90.25 90 ASN A C 1
ATOM 704 O O . ASN A 1 90 ? 6.172 -7.367 -14.468 1.00 90.25 90 ASN A O 1
ATOM 708 N N . HIS A 1 91 ? 5.392 -6.499 -12.544 1.00 90.56 91 HIS A N 1
ATOM 709 C CA . HIS A 1 91 ? 6.419 -7.051 -11.671 1.00 90.56 91 HIS A CA 1
ATOM 710 C C . HIS A 1 91 ? 5.762 -7.985 -10.657 1.00 90.56 91 HIS A C 1
ATOM 712 O O . HIS A 1 91 ? 5.004 -7.552 -9.787 1.00 90.56 91 HIS A O 1
ATOM 718 N N . ALA A 1 92 ? 6.021 -9.283 -10.821 1.00 91.12 92 ALA A N 1
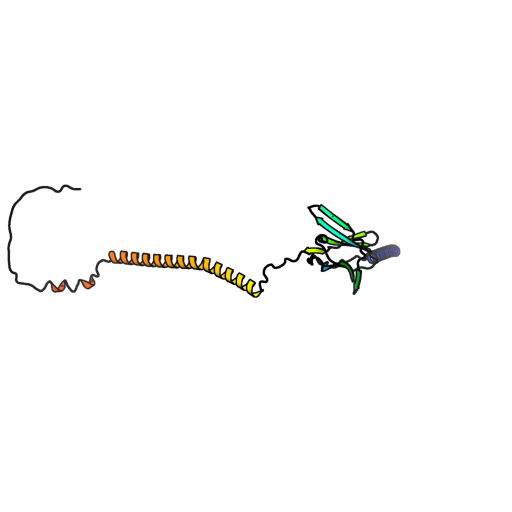ATOM 719 C CA . ALA A 1 92 ? 5.516 -10.326 -9.943 1.00 91.12 92 ALA A CA 1
ATOM 720 C C . ALA A 1 92 ? 6.522 -10.602 -8.822 1.00 91.12 92 ALA A C 1
ATOM 722 O O . ALA A 1 92 ? 7.703 -10.844 -9.081 1.00 91.12 92 ALA A O 1
ATOM 723 N N . LEU A 1 93 ? 6.032 -10.591 -7.588 1.00 91.38 93 LEU A N 1
ATOM 724 C CA . LEU A 1 93 ? 6.750 -11.009 -6.397 1.00 91.38 93 LEU A CA 1
ATOM 725 C C . LEU A 1 93 ? 6.140 -12.317 -5.905 1.00 91.38 93 LEU A C 1
ATOM 727 O O . LEU A 1 93 ? 4.940 -12.398 -5.640 1.00 91.38 93 LEU A O 1
ATOM 731 N N . ASN A 1 94 ? 6.979 -13.335 -5.778 1.00 92.44 94 ASN A N 1
ATOM 732 C CA . ASN A 1 94 ? 6.577 -14.640 -5.281 1.00 92.44 94 ASN A CA 1
ATOM 733 C C . ASN A 1 94 ? 6.973 -14.745 -3.808 1.00 92.44 94 ASN A C 1
ATOM 735 O O . ASN A 1 94 ? 8.103 -14.400 -3.468 1.00 92.44 94 ASN A O 1
ATOM 739 N N . TRP A 1 95 ? 6.071 -15.255 -2.965 1.00 92.69 95 TRP A N 1
ATOM 740 C CA . TRP A 1 95 ? 6.330 -15.491 -1.536 1.00 92.69 95 TRP A CA 1
ATOM 741 C C . TRP A 1 95 ? 6.762 -14.233 -0.768 1.00 92.69 95 TRP A C 1
ATOM 743 O O . TRP A 1 95 ? 7.803 -14.216 -0.104 1.00 92.69 95 TRP A O 1
ATOM 753 N N . VAL A 1 96 ? 5.943 -13.181 -0.849 1.00 94.25 96 VAL A N 1
ATOM 754 C CA . VAL A 1 96 ? 6.281 -11.867 -0.287 1.00 94.25 96 VAL A CA 1
ATOM 755 C C . VAL A 1 96 ? 6.580 -11.920 1.211 1.00 94.25 96 VAL A C 1
ATOM 757 O O . VAL A 1 96 ? 5.892 -12.587 1.992 1.00 94.25 96 VAL A O 1
ATOM 760 N N . GLN A 1 97 ? 7.605 -11.177 1.611 1.00 95.06 97 GLN A N 1
ATOM 761 C CA . GLN A 1 97 ? 8.043 -11.014 2.992 1.00 95.06 97 GLN A CA 1
ATOM 762 C C . GLN A 1 97 ? 7.715 -9.608 3.497 1.00 95.06 97 GLN A C 1
ATOM 764 O O . GLN A 1 97 ? 7.502 -8.679 2.723 1.00 95.06 97 GLN A O 1
ATOM 769 N N . LEU A 1 98 ? 7.734 -9.406 4.819 1.00 92.12 98 LEU A N 1
ATOM 770 C CA . LEU A 1 98 ? 7.492 -8.080 5.413 1.00 92.12 98 LEU A CA 1
ATOM 771 C C . LEU A 1 98 ? 8.451 -7.006 4.866 1.00 92.12 98 LEU A C 1
ATOM 773 O O . LEU A 1 98 ? 8.054 -5.858 4.683 1.00 92.12 98 LEU A O 1
ATOM 777 N N . ASN A 1 99 ? 9.692 -7.397 4.555 1.00 91.00 99 ASN A N 1
ATOM 778 C CA . ASN A 1 99 ? 10.716 -6.524 3.980 1.00 91.00 99 ASN A CA 1
ATOM 779 C C . ASN A 1 99 ? 10.431 -6.110 2.523 1.00 91.00 99 ASN A C 1
ATOM 781 O O . ASN A 1 99 ? 11.084 -5.206 2.006 1.00 91.00 99 ASN A O 1
ATOM 785 N N . ASP A 1 100 ? 9.475 -6.746 1.846 1.00 92.12 100 ASP A N 1
ATOM 786 C CA . ASP A 1 100 ? 9.036 -6.349 0.503 1.00 92.12 100 ASP A CA 1
ATOM 787 C C . ASP A 1 100 ? 8.033 -5.190 0.541 1.00 92.12 100 ASP A C 1
ATOM 789 O O . ASP A 1 100 ? 7.665 -4.652 -0.496 1.00 92.12 100 ASP A O 1
ATOM 793 N N . THR A 1 101 ? 7.634 -4.742 1.733 1.00 93.94 101 THR A N 1
ATOM 794 C CA . THR A 1 101 ? 6.809 -3.543 1.895 1.00 93.94 101 THR A CA 1
ATOM 795 C C . THR A 1 101 ? 7.542 -2.301 1.383 1.00 93.94 101 THR A C 1
ATOM 797 O O . THR A 1 101 ? 8.676 -2.022 1.781 1.00 93.94 101 THR A O 1
ATOM 800 N N . GLY A 1 102 ? 6.884 -1.524 0.525 1.00 94.75 102 GLY A N 1
ATOM 801 C CA . GLY A 1 102 ? 7.467 -0.323 -0.069 1.00 94.75 102 GLY A CA 1
ATOM 802 C C . GLY A 1 102 ? 6.635 0.252 -1.210 1.00 94.75 102 GLY A C 1
ATOM 803 O O . GLY A 1 102 ? 5.646 -0.335 -1.645 1.00 94.75 102 GLY A O 1
ATOM 804 N N . LEU A 1 103 ? 7.048 1.418 -1.702 1.00 94.81 103 LEU A N 1
ATOM 805 C CA . LEU A 1 103 ? 6.475 2.043 -2.889 1.00 94.81 103 LEU A CA 1
ATOM 806 C C . LEU A 1 103 ? 7.217 1.537 -4.128 1.00 94.81 103 LEU A C 1
ATOM 808 O O . LEU A 1 103 ? 8.407 1.800 -4.287 1.00 94.81 103 LEU A O 1
ATOM 812 N N . TYR A 1 104 ? 6.521 0.810 -4.992 1.00 94.06 104 TYR A N 1
ATOM 813 C CA . TYR A 1 104 ? 7.056 0.300 -6.250 1.00 94.06 104 TYR A CA 1
ATOM 814 C C . TYR A 1 104 ? 6.789 1.313 -7.357 1.00 94.06 104 TYR A C 1
ATOM 816 O O . TYR A 1 104 ? 5.636 1.655 -7.612 1.00 94.06 104 TYR A O 1
ATOM 824 N N . LEU A 1 105 ? 7.847 1.779 -8.015 1.00 92.75 105 LEU A N 1
ATOM 825 C CA . LEU A 1 105 ? 7.785 2.740 -9.110 1.00 92.75 105 LEU A CA 1
ATOM 826 C C . LEU A 1 105 ? 8.289 2.098 -10.399 1.00 92.75 105 LEU A C 1
ATOM 828 O O . LEU A 1 105 ? 9.259 1.336 -10.403 1.00 92.75 105 LEU A O 1
ATOM 832 N N . CYS A 1 106 ? 7.620 2.430 -11.493 1.00 90.69 106 CYS A N 1
ATOM 833 C CA . CYS A 1 106 ? 8.000 2.018 -12.830 1.00 90.69 106 CYS A CA 1
ATOM 834 C C . CYS A 1 106 ? 8.728 3.188 -13.500 1.00 90.69 106 CYS A C 1
ATOM 836 O O . CYS A 1 106 ? 8.238 4.318 -13.531 1.00 90.69 106 CYS A O 1
ATOM 838 N N . ASN A 1 107 ? 9.931 2.910 -13.984 1.00 90.31 107 ASN A N 1
ATOM 839 C CA . ASN A 1 107 ? 10.813 3.864 -14.633 1.00 90.31 107 ASN A CA 1
ATOM 840 C C . ASN A 1 107 ? 10.792 3.590 -16.138 1.00 90.31 107 ASN A C 1
ATOM 842 O O . ASN A 1 107 ? 11.153 2.500 -16.592 1.00 90.31 107 ASN A O 1
ATOM 846 N N . LEU A 1 108 ? 10.357 4.579 -16.911 1.00 89.25 108 LEU A N 1
ATOM 847 C CA . LEU A 1 108 ? 10.253 4.518 -18.363 1.00 89.25 108 LEU A CA 1
ATOM 848 C C . LEU A 1 108 ? 11.399 5.324 -18.972 1.00 89.25 108 LEU A C 1
ATOM 850 O O . LEU A 1 108 ? 11.446 6.542 -18.828 1.00 89.25 108 LEU A O 1
ATOM 854 N N . LEU A 1 109 ? 12.319 4.653 -19.661 1.00 88.00 109 LEU A N 1
ATOM 855 C CA . LEU A 1 109 ? 13.428 5.293 -20.362 1.00 88.00 109 LEU A CA 1
ATOM 856 C C . LEU A 1 109 ? 13.121 5.380 -21.859 1.00 88.00 109 LEU A C 1
ATOM 858 O O . LEU A 1 109 ? 12.994 4.351 -22.536 1.00 88.00 109 LEU A O 1
ATOM 862 N N . ARG A 1 110 ? 13.055 6.604 -22.390 1.00 83.69 110 ARG A N 1
ATOM 863 C CA . ARG A 1 110 ? 12.848 6.866 -23.821 1.00 83.69 110 ARG A CA 1
ATOM 864 C C . ARG A 1 110 ? 13.812 7.931 -24.319 1.00 83.69 110 ARG A C 1
ATOM 866 O O . ARG A 1 110 ? 13.825 9.038 -23.807 1.00 83.69 110 ARG A O 1
ATOM 873 N N . LYS A 1 111 ? 14.601 7.608 -25.352 1.00 81.69 111 LYS A N 1
ATOM 874 C CA . LYS A 1 111 ? 15.557 8.540 -25.991 1.00 81.69 111 LYS A CA 1
ATOM 875 C C . LYS A 1 111 ? 16.478 9.286 -24.996 1.00 81.69 111 LYS A C 1
ATOM 877 O O . LYS A 1 111 ? 16.917 10.390 -25.283 1.00 81.69 111 LYS A O 1
ATOM 882 N N . GLY A 1 112 ? 16.784 8.671 -23.849 1.00 79.94 112 GLY A N 1
ATOM 883 C CA . GLY A 1 112 ? 17.619 9.259 -22.794 1.00 79.94 112 GLY A CA 1
ATOM 884 C C . GLY A 1 112 ? 16.859 10.018 -21.698 1.00 79.94 112 GLY A C 1
ATOM 885 O O . GLY A 1 112 ? 17.476 10.375 -20.701 1.00 79.94 112 GLY A O 1
ATOM 886 N N . GLU A 1 113 ? 15.546 10.211 -21.830 1.00 83.56 113 GLU A N 1
ATOM 887 C CA . GLU A 1 113 ? 14.697 10.813 -20.796 1.00 83.56 113 GLU A CA 1
ATOM 888 C C . GLU A 1 113 ? 14.059 9.730 -19.917 1.00 83.56 113 GLU A C 1
ATOM 890 O O . GLU A 1 113 ? 13.491 8.756 -20.423 1.00 83.56 113 GLU A O 1
ATOM 895 N N . GLU A 1 114 ? 14.169 9.898 -18.596 1.00 86.19 114 GLU A N 1
ATOM 896 C CA . GLU A 1 114 ? 13.559 9.023 -17.593 1.00 86.19 114 GLU A CA 1
ATOM 897 C C . GLU A 1 114 ? 12.241 9.634 -17.099 1.00 86.19 114 GLU A C 1
ATOM 899 O O . GLU A 1 114 ? 12.224 10.713 -16.505 1.00 86.19 114 GLU A O 1
ATOM 904 N N . LEU A 1 115 ? 11.137 8.920 -17.311 1.00 88.75 115 LEU A N 1
ATOM 905 C CA . LEU A 1 115 ? 9.815 9.258 -16.793 1.00 88.75 115 LEU A CA 1
ATOM 906 C C . LEU A 1 115 ? 9.423 8.262 -15.696 1.00 88.75 115 LEU A C 1
ATOM 908 O O . LEU A 1 115 ? 9.442 7.050 -15.913 1.00 88.75 115 LEU A O 1
ATOM 912 N N . LYS A 1 116 ? 9.038 8.768 -14.523 1.00 88.81 116 LYS A N 1
ATOM 913 C CA . LYS A 1 116 ? 8.607 7.948 -13.379 1.00 88.81 116 LYS A CA 1
ATOM 914 C C . LYS A 1 116 ? 7.087 7.894 -13.300 1.00 88.81 116 LYS A C 1
ATOM 916 O O . LYS A 1 116 ? 6.434 8.927 -13.449 1.00 88.81 116 LYS A O 1
ATOM 921 N N . THR A 1 117 ? 6.527 6.712 -13.051 1.00 90.75 117 THR A N 1
ATOM 922 C CA . THR A 1 117 ? 5.082 6.577 -12.813 1.00 90.75 117 THR A CA 1
ATOM 923 C C . THR A 1 117 ? 4.688 6.974 -11.389 1.00 90.75 117 THR A C 1
ATOM 925 O O . THR A 1 117 ? 5.542 7.178 -10.524 1.00 90.75 117 THR A O 1
ATOM 928 N N . HIS A 1 118 ? 3.379 7.080 -11.142 1.00 92.31 118 HIS A N 1
ATOM 929 C CA . HIS A 1 118 ? 2.812 7.372 -9.821 1.00 92.31 118 HIS A CA 1
ATOM 930 C C . HIS A 1 118 ? 3.201 6.305 -8.786 1.00 92.31 118 HIS A C 1
ATOM 932 O O . HIS A 1 118 ? 3.476 6.628 -7.630 1.00 92.31 118 HIS A O 1
ATOM 938 N N . GLY A 1 119 ? 3.267 5.046 -9.227 1.00 92.75 119 GLY A N 1
ATOM 939 C CA . GLY A 1 119 ? 3.695 3.916 -8.417 1.00 92.75 119 GLY A CA 1
ATOM 940 C C . GLY A 1 119 ? 2.574 3.296 -7.584 1.00 92.75 119 GLY A C 1
ATOM 941 O O . GLY A 1 119 ? 1.460 3.810 -7.484 1.00 92.75 119 GLY A O 1
ATOM 942 N N . THR A 1 120 ? 2.893 2.157 -6.977 1.00 95.50 120 THR A N 1
ATOM 943 C CA . THR A 1 120 ? 1.974 1.353 -6.167 1.00 95.50 120 THR A CA 1
ATOM 944 C C . THR A 1 120 ? 2.620 1.024 -4.832 1.00 95.50 120 THR A C 1
ATOM 946 O O . THR A 1 120 ? 3.703 0.437 -4.786 1.00 95.50 120 THR A O 1
ATOM 949 N N . TYR A 1 121 ? 1.959 1.370 -3.730 1.00 95.69 121 TYR A N 1
ATOM 950 C CA . TYR A 1 121 ? 2.423 1.010 -2.395 1.00 95.69 121 TYR A CA 1
ATOM 951 C C . TYR A 1 121 ? 2.018 -0.428 -2.051 1.00 95.69 121 TYR A C 1
ATOM 953 O O . TYR A 1 121 ? 0.841 -0.725 -1.843 1.00 95.69 121 TYR A O 1
ATOM 961 N N . LEU A 1 122 ? 2.990 -1.336 -1.992 1.00 95.81 122 LEU A N 1
ATOM 962 C CA . LEU A 1 122 ? 2.773 -2.709 -1.550 1.00 95.81 122 LEU A CA 1
ATOM 963 C C . LEU A 1 122 ? 2.928 -2.770 -0.032 1.00 95.81 122 LEU A C 1
ATOM 965 O O . LEU A 1 122 ? 4.008 -2.505 0.498 1.00 95.81 122 LEU A O 1
ATOM 969 N N . HIS A 1 123 ? 1.861 -3.155 0.659 1.00 95.56 123 HIS A N 1
ATOM 970 C CA . HIS A 1 123 ? 1.858 -3.381 2.094 1.00 95.56 123 HIS A CA 1
ATOM 971 C C . HIS A 1 123 ? 1.763 -4.875 2.397 1.00 95.56 123 HIS A C 1
ATOM 973 O O . HIS A 1 123 ? 0.701 -5.486 2.233 1.00 95.56 123 HIS A O 1
ATOM 979 N N . VAL A 1 124 ? 2.870 -5.459 2.857 1.00 95.75 124 VAL A N 1
ATOM 980 C CA . VAL A 1 124 ? 2.901 -6.863 3.265 1.00 95.75 124 VAL A CA 1
ATOM 981 C C . VAL A 1 124 ? 2.617 -6.960 4.756 1.00 95.75 124 VAL A C 1
ATOM 983 O O . VAL A 1 124 ? 3.316 -6.350 5.564 1.00 95.75 124 VAL A O 1
ATOM 986 N N . TYR A 1 125 ? 1.606 -7.739 5.134 1.00 94.31 125 TYR A N 1
ATOM 987 C CA . TYR A 1 125 ? 1.182 -7.864 6.529 1.00 94.31 125 TYR A CA 1
ATOM 988 C C . TYR A 1 125 ? 1.175 -9.316 7.004 1.00 94.31 125 TYR A C 1
ATOM 990 O O . TYR A 1 125 ? 0.990 -10.261 6.235 1.00 94.31 125 TYR A O 1
ATOM 998 N N . ARG A 1 126 ? 1.365 -9.505 8.312 1.00 93.69 126 ARG A N 1
ATOM 999 C CA . ARG A 1 126 ? 1.129 -10.798 8.955 1.00 93.69 126 ARG A CA 1
ATOM 1000 C C . ARG A 1 126 ? -0.363 -10.893 9.295 1.00 93.69 126 ARG A C 1
ATOM 1002 O O . ARG A 1 126 ? -0.849 -10.017 10.013 1.00 93.69 126 ARG A O 1
ATOM 1009 N N . PRO A 1 127 ? -1.097 -11.904 8.796 1.00 89.25 127 PRO A N 1
ATOM 1010 C CA . PRO A 1 127 ? -2.483 -12.107 9.190 1.00 89.25 127 PRO A CA 1
ATOM 1011 C C . PRO A 1 127 ? -2.558 -12.278 10.705 1.00 89.25 127 PRO A C 1
ATOM 1013 O O . PRO A 1 127 ? -1.760 -13.007 11.292 1.00 89.25 127 PRO A O 1
ATOM 1016 N N . ILE A 1 128 ? -3.509 -11.598 11.336 1.00 84.25 128 ILE A N 1
ATOM 1017 C CA . ILE A 1 128 ? -3.761 -11.780 12.761 1.00 84.25 128 ILE A CA 1
ATOM 1018 C C . ILE A 1 128 ? -4.523 -13.093 12.919 1.00 84.25 128 ILE A C 1
ATOM 1020 O O . ILE A 1 128 ? -5.632 -13.241 12.398 1.00 84.25 128 ILE A O 1
ATOM 1024 N N . GLU A 1 129 ? -3.933 -14.040 13.642 1.00 77.06 129 GLU A N 1
ATOM 1025 C CA . GLU A 1 129 ? -4.634 -15.248 14.060 1.00 77.06 129 GLU A CA 1
ATOM 1026 C C . GLU A 1 129 ? -5.737 -14.849 15.045 1.00 77.06 129 GLU A C 1
ATOM 1028 O O . GLU A 1 129 ? -5.487 -14.268 16.103 1.00 77.06 129 GLU A O 1
ATOM 1033 N N . LYS A 1 130 ? -6.994 -15.107 14.675 1.00 71.56 130 LYS A N 1
ATOM 1034 C CA . LYS A 1 130 ? -8.131 -14.851 15.561 1.00 71.56 130 LYS A CA 1
ATOM 1035 C C . LYS A 1 130 ? -8.076 -15.880 16.691 1.00 71.56 130 LYS A C 1
ATOM 1037 O O . LYS A 1 130 ? -8.480 -17.019 16.494 1.00 71.56 130 LYS A O 1
ATOM 1042 N N . PHE A 1 131 ? -7.598 -15.470 17.865 1.00 65.94 131 PHE A N 1
ATOM 1043 C CA . PHE A 1 131 ? -7.500 -16.337 19.049 1.00 65.94 131 PHE A CA 1
ATOM 1044 C C . PHE A 1 131 ? -8.865 -16.869 19.521 1.00 65.94 131 PHE A C 1
ATOM 1046 O O . PHE A 1 131 ? -8.950 -17.917 20.151 1.00 65.94 131 PHE A O 1
ATOM 1053 N N . LEU A 1 132 ? -9.950 -16.168 19.183 1.00 70.44 132 LEU A N 1
ATOM 1054 C CA . LEU A 1 132 ? -11.311 -16.594 19.474 1.00 70.44 132 LEU A CA 1
ATOM 1055 C C . LEU A 1 132 ? -12.049 -16.832 18.148 1.00 70.44 132 LEU A C 1
ATOM 1057 O O . LEU A 1 132 ? -12.255 -15.870 17.394 1.00 70.44 132 LEU A O 1
ATOM 1061 N N . PRO A 1 133 ? -12.472 -18.073 17.842 1.00 68.25 133 PRO A N 1
ATOM 1062 C CA . PRO A 1 133 ? -13.341 -18.363 16.707 1.00 68.25 133 PRO A CA 1
ATOM 1063 C C . PRO A 1 133 ? -14.761 -17.867 17.018 1.00 68.25 133 PRO A C 1
ATOM 1065 O O . PRO A 1 133 ? -15.682 -18.635 17.273 1.00 68.25 133 PRO A O 1
ATOM 1068 N N . ILE A 1 134 ? -14.932 -16.547 17.054 1.00 72.44 134 ILE A N 1
ATOM 1069 C CA . ILE A 1 134 ? -16.224 -15.899 17.277 1.00 72.44 134 ILE A CA 1
ATOM 1070 C C . ILE A 1 134 ? -16.940 -15.854 15.930 1.00 72.44 134 ILE A C 1
ATOM 1072 O O . ILE A 1 134 ? -16.449 -15.220 14.986 1.00 72.44 134 ILE A O 1
ATOM 1076 N N . SER A 1 135 ? -18.093 -16.519 15.844 1.00 79.25 135 SER A N 1
ATOM 1077 C CA . SER A 1 135 ? -18.975 -16.420 14.682 1.00 79.25 135 SER A CA 1
ATOM 1078 C C . SER A 1 135 ? -19.379 -14.962 14.453 1.00 79.25 135 SER A C 1
ATOM 1080 O O . SER A 1 135 ? -19.488 -14.168 15.388 1.00 79.25 135 SER 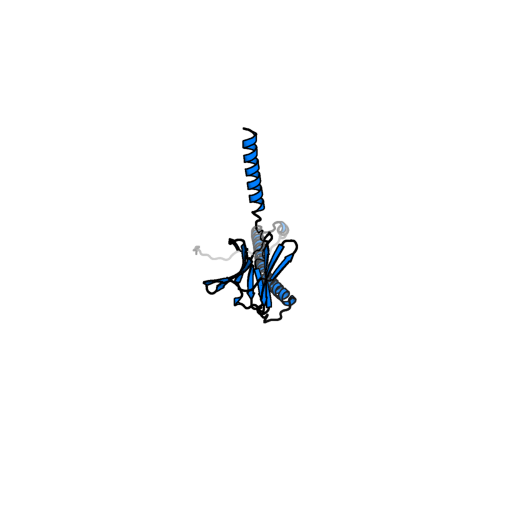A O 1
ATOM 1082 N N . GLU A 1 136 ? -19.629 -14.581 13.204 1.00 75.88 136 GLU A N 1
ATOM 1083 C CA . GLU A 1 136 ? -20.088 -13.220 12.894 1.00 75.88 136 GLU A CA 1
ATOM 1084 C C . GLU A 1 136 ? -21.382 -12.868 13.646 1.00 75.88 136 GLU A C 1
ATOM 1086 O O . GLU A 1 136 ? -21.535 -11.744 14.120 1.00 75.88 136 GLU A O 1
ATOM 1091 N N . SER A 1 137 ? -22.252 -13.858 13.880 1.00 80.31 137 SER A N 1
ATOM 1092 C CA . SER A 1 137 ? -23.452 -13.703 14.709 1.00 80.31 137 SER A CA 1
ATOM 1093 C C . SER A 1 137 ? -23.137 -13.349 16.166 1.00 80.31 137 SER A C 1
ATOM 1095 O O . SER A 1 137 ? -23.787 -12.476 16.738 1.00 80.31 137 SER A O 1
ATOM 1097 N N . ALA A 1 138 ? -22.115 -13.964 16.765 1.00 82.44 138 ALA A N 1
ATOM 1098 C CA . ALA A 1 138 ? -21.717 -13.668 18.136 1.00 82.44 138 ALA A CA 1
ATOM 1099 C C . ALA A 1 138 ? -21.113 -12.259 18.267 1.00 82.44 138 ALA A C 1
ATOM 1101 O O . ALA A 1 138 ? -21.368 -11.586 19.262 1.00 82.44 138 ALA A O 1
ATOM 1102 N N . LYS A 1 139 ? -20.402 -11.757 17.247 1.00 84.00 139 LYS A N 1
ATOM 1103 C CA . LYS A 1 139 ? -19.900 -10.368 17.234 1.00 84.00 139 LYS A CA 1
ATOM 1104 C C . LYS A 1 139 ? -21.033 -9.348 17.244 1.00 84.00 139 LYS A C 1
ATOM 1106 O O . LYS A 1 139 ? -21.008 -8.413 18.040 1.00 84.00 139 LYS A O 1
ATOM 1111 N N . ASN A 1 140 ? -22.030 -9.555 16.388 1.00 87.19 140 ASN A N 1
ATOM 1112 C CA . ASN A 1 140 ? -23.168 -8.646 16.278 1.00 87.19 140 ASN A CA 1
ATOM 1113 C C . ASN A 1 140 ? -24.018 -8.669 17.551 1.00 87.19 140 ASN A C 1
ATOM 1115 O O . ASN A 1 140 ? -24.477 -7.620 17.998 1.00 87.19 140 ASN A O 1
ATOM 1119 N N . ASN A 1 141 ? -24.167 -9.835 18.181 1.00 90.00 141 ASN A N 1
ATOM 1120 C CA . ASN A 1 141 ? -24.879 -9.950 19.450 1.00 90.00 141 ASN A CA 1
ATOM 1121 C C . ASN A 1 141 ? -24.139 -9.255 20.598 1.00 90.00 141 ASN A C 1
ATOM 1123 O O . ASN A 1 141 ? -24.785 -8.553 21.370 1.00 90.00 141 ASN A O 1
ATOM 1127 N N . ILE A 1 142 ? -22.811 -9.396 20.696 1.00 91.25 142 ILE A N 1
ATOM 1128 C CA . ILE A 1 142 ? -22.008 -8.705 21.720 1.00 91.25 142 ILE A CA 1
ATOM 1129 C C . ILE A 1 142 ? -22.128 -7.186 21.556 1.00 91.25 142 ILE A C 1
ATOM 1131 O O . ILE A 1 142 ? -22.460 -6.501 22.520 1.00 91.25 142 ILE A O 1
ATOM 1135 N N . LEU A 1 143 ? -21.950 -6.674 20.332 1.00 91.88 143 LEU A N 1
ATOM 1136 C CA . LEU A 1 143 ? -22.079 -5.242 20.041 1.00 91.88 143 LEU A CA 1
ATOM 1137 C C . LEU A 1 143 ? -23.481 -4.715 20.385 1.00 91.88 143 LEU A C 1
ATOM 1139 O O . LEU A 1 143 ? -23.630 -3.646 20.973 1.00 91.88 143 LEU A O 1
ATOM 1143 N N . THR A 1 144 ? -24.517 -5.486 20.046 1.00 93.06 144 THR A N 1
ATOM 1144 C CA . THR A 1 144 ? -25.908 -5.124 20.348 1.00 93.06 144 THR A CA 1
ATOM 1145 C C . THR A 1 144 ? -26.170 -5.127 21.855 1.00 93.06 144 THR A C 1
ATOM 1147 O O . THR A 1 144 ? -26.801 -4.206 22.369 1.00 93.06 144 THR A O 1
ATOM 1150 N N . MET A 1 145 ? -25.666 -6.130 22.580 1.00 95.50 145 MET A N 1
ATOM 1151 C CA . MET A 1 145 ? -25.834 -6.247 24.030 1.00 95.50 145 MET A CA 1
ATOM 1152 C C . MET A 1 145 ? -25.140 -5.103 24.773 1.00 95.50 145 MET A C 1
ATOM 1154 O O . MET A 1 145 ? -25.735 -4.518 25.676 1.00 95.50 145 MET A O 1
ATOM 1158 N N . GLU A 1 146 ? -23.917 -4.755 24.369 1.00 95.12 146 GLU A N 1
ATOM 1159 C CA . GLU A 1 146 ? -23.186 -3.610 24.915 1.00 95.12 146 GLU A CA 1
ATOM 1160 C C . GLU A 1 146 ? -23.950 -2.303 24.665 1.00 95.12 146 GLU A C 1
ATOM 1162 O O . GLU A 1 146 ? -24.161 -1.522 25.594 1.00 95.12 146 GLU A O 1
ATOM 1167 N N . GLY A 1 147 ? -24.469 -2.109 23.448 1.00 96.38 147 GLY A N 1
ATOM 1168 C CA . GLY A 1 147 ? -25.295 -0.950 23.108 1.00 96.38 147 GLY A CA 1
ATOM 1169 C C . GLY A 1 147 ? -26.560 -0.830 23.967 1.00 96.38 147 GLY A C 1
ATOM 1170 O O . GLY A 1 147 ? -26.865 0.250 24.474 1.00 96.38 147 GLY A O 1
ATOM 1171 N N . VAL A 1 148 ? -27.281 -1.934 24.189 1.00 96.75 148 VAL A N 1
ATOM 1172 C CA . VAL A 1 148 ? -28.483 -1.941 25.043 1.00 96.75 148 VAL A CA 1
ATOM 1173 C C . VAL A 1 148 ? -28.129 -1.673 26.507 1.00 96.75 148 VAL A C 1
ATOM 1175 O O . VAL A 1 148 ? -28.839 -0.921 27.176 1.00 96.75 148 VAL A O 1
ATOM 1178 N N . LEU A 1 149 ? -27.025 -2.234 27.008 1.00 96.06 149 LEU A N 1
ATOM 1179 C CA . LEU A 1 149 ? -26.585 -2.020 28.387 1.00 96.06 149 LEU A CA 1
ATOM 1180 C C . LEU A 1 149 ? -26.207 -0.551 28.636 1.00 96.06 149 LEU A C 1
ATOM 1182 O O . LEU A 1 149 ? -26.600 0.015 29.658 1.00 96.06 149 LEU A O 1
ATOM 1186 N N . LEU A 1 150 ? -25.507 0.078 27.686 1.00 96.06 150 LEU A N 1
ATOM 1187 C CA . LEU A 1 150 ? -25.176 1.506 27.732 1.00 96.06 150 LEU A CA 1
ATOM 1188 C C . LEU A 1 150 ? -26.422 2.396 27.636 1.00 96.06 150 LEU A C 1
ATOM 1190 O O . LEU A 1 150 ? -26.511 3.417 28.312 1.00 96.06 150 LEU A O 1
ATOM 1194 N N . LEU A 1 151 ? -27.415 2.010 26.835 1.00 95.88 151 LEU A N 1
ATOM 1195 C CA . LEU A 1 151 ? -28.668 2.757 26.750 1.00 95.88 151 LEU A CA 1
ATOM 1196 C C . LEU A 1 151 ? -29.444 2.692 28.076 1.00 95.88 151 LEU A C 1
ATOM 1198 O O . LEU A 1 151 ? -29.901 3.716 28.589 1.00 95.88 151 LEU A O 1
ATOM 1202 N N . LEU A 1 152 ? -29.565 1.498 28.660 1.00 94.81 152 LEU A N 1
ATOM 1203 C CA . LEU A 1 152 ? -30.248 1.300 29.938 1.00 94.81 152 LEU A CA 1
ATOM 1204 C C . LEU A 1 152 ? -29.533 2.015 31.090 1.00 94.81 152 LEU A C 1
ATOM 1206 O O . LEU A 1 152 ? -30.205 2.582 31.953 1.00 94.81 152 LEU A O 1
ATOM 1210 N N . SER A 1 153 ? -28.198 2.048 31.091 1.00 92.50 153 SER A N 1
ATOM 1211 C CA . SER A 1 153 ? -27.425 2.717 32.144 1.00 92.50 153 SER A CA 1
ATOM 1212 C C . SER A 1 153 ? -27.634 4.233 32.179 1.00 92.50 153 SER A C 1
ATOM 1214 O O . SER A 1 153 ? -27.508 4.826 33.246 1.00 92.50 153 SER A O 1
ATOM 1216 N N . VAL A 1 154 ? -28.019 4.858 31.061 1.00 95.88 154 VAL A N 1
ATOM 1217 C CA . VAL A 1 154 ? -28.377 6.286 31.003 1.00 95.88 154 VAL A CA 1
ATOM 1218 C C . VAL A 1 154 ? -29.872 6.504 31.248 1.00 95.88 154 VAL A C 1
ATOM 1220 O O . VAL A 1 154 ? -30.258 7.404 32.002 1.00 95.88 154 VAL A O 1
ATOM 1223 N N . LEU A 1 155 ? -30.732 5.672 30.651 1.00 95.62 155 LEU A N 1
ATOM 1224 C CA . LEU A 1 155 ? -32.185 5.821 30.766 1.00 95.62 155 LEU A CA 1
ATOM 1225 C C . LEU A 1 155 ? -32.694 5.563 32.188 1.00 95.62 155 LEU A C 1
ATOM 1227 O O . LEU A 1 155 ? -33.541 6.316 32.669 1.00 95.62 155 LEU A O 1
ATOM 1231 N N . ILE A 1 156 ? -32.185 4.537 32.876 1.00 94.25 156 ILE A N 1
ATOM 1232 C CA . ILE A 1 156 ? -32.667 4.159 34.213 1.00 94.25 156 ILE A CA 1
ATOM 1233 C C . ILE A 1 156 ? -32.441 5.294 35.229 1.00 94.25 156 ILE A C 1
ATOM 1235 O O . ILE A 1 156 ? -33.418 5.713 35.858 1.00 94.25 156 ILE A O 1
ATOM 1239 N N . PRO A 1 157 ? -31.229 5.869 35.385 1.00 92.44 157 PRO A N 1
ATOM 1240 C CA . PRO A 1 157 ? -31.032 7.028 36.250 1.00 92.44 157 PRO A CA 1
ATOM 1241 C C . PRO A 1 157 ? -31.880 8.229 35.827 1.00 92.44 157 PRO A C 1
ATOM 1243 O O . PRO A 1 157 ? -32.470 8.875 36.693 1.00 92.44 157 PRO A O 1
ATOM 1246 N N . GLY A 1 158 ? -31.993 8.505 34.521 1.00 91.81 158 GLY A N 1
ATOM 1247 C CA . GLY A 1 158 ? -32.781 9.627 34.001 1.00 91.81 158 GLY A CA 1
ATOM 1248 C C . GLY A 1 158 ? -34.265 9.541 34.371 1.00 91.81 158 GLY A C 1
ATOM 1249 O O . GLY A 1 158 ? -34.838 10.500 34.891 1.00 91.81 158 GLY A O 1
ATOM 1250 N N . ILE A 1 159 ? -34.878 8.370 34.184 1.00 92.44 159 ILE A N 1
ATOM 1251 C CA . ILE A 1 159 ? -36.289 8.132 34.520 1.00 92.44 159 ILE A CA 1
ATOM 1252 C C . ILE A 1 159 ? -36.494 8.140 36.041 1.00 92.44 159 ILE A C 1
ATOM 1254 O O . ILE A 1 159 ? -37.454 8.743 36.526 1.00 92.44 159 ILE A O 1
ATOM 1258 N N . CYS A 1 160 ? -35.584 7.537 36.813 1.00 91.19 160 CYS A N 1
ATOM 1259 C CA . CYS A 1 160 ? -35.642 7.553 38.278 1.00 91.19 160 CYS A CA 1
ATOM 1260 C C . CYS A 1 160 ? -35.569 8.977 38.853 1.00 91.19 160 CYS A C 1
ATOM 1262 O O . CYS A 1 160 ? -36.299 9.297 39.795 1.00 91.19 160 CYS A O 1
ATOM 1264 N N . GLN A 1 161 ? -34.721 9.844 38.293 1.00 90.12 161 GLN A N 1
ATOM 1265 C CA . GLN A 1 161 ? -34.647 11.253 38.693 1.00 90.12 161 GLN A CA 1
ATOM 1266 C C . GLN A 1 161 ? -35.938 12.003 38.352 1.00 90.12 161 GLN A C 1
ATOM 1268 O O . GLN A 1 161 ? -36.481 12.713 39.200 1.00 90.12 161 GLN A O 1
ATOM 1273 N N . LEU A 1 162 ? -36.481 11.790 37.151 1.00 89.75 162 LEU A N 1
ATOM 1274 C CA . LEU A 1 162 ? -37.730 12.422 36.726 1.00 89.75 162 LEU A CA 1
ATOM 1275 C C . LEU A 1 162 ? -38.924 11.985 37.589 1.00 89.75 162 LEU A C 1
ATOM 1277 O O . LEU A 1 162 ? -39.766 12.808 37.950 1.00 89.75 162 LEU A O 1
ATOM 1281 N N . ALA A 1 163 ? -38.981 10.707 37.969 1.00 88.88 163 ALA A N 1
ATOM 1282 C CA . ALA A 1 163 ? -40.007 10.187 38.865 1.00 88.88 163 ALA A CA 1
ATOM 1283 C C . ALA A 1 163 ? -39.931 10.844 40.252 1.00 88.88 163 ALA A C 1
ATOM 1285 O O . ALA A 1 163 ? -40.955 11.288 40.771 1.00 88.88 163 ALA A O 1
ATOM 1286 N N . LYS A 1 164 ? -38.726 10.980 40.824 1.00 89.38 164 LYS A N 1
ATOM 1287 C CA . LYS A 1 164 ? -38.522 11.691 42.099 1.00 89.38 164 LYS A CA 1
ATOM 1288 C C . LYS A 1 164 ? -38.951 13.157 42.008 1.00 89.38 164 LYS A C 1
ATOM 1290 O O . LYS A 1 164 ? -39.682 13.618 42.881 1.00 89.38 164 LYS A O 1
ATOM 1295 N N . ALA A 1 165 ? -38.577 13.857 40.936 1.00 88.56 165 ALA A N 1
ATOM 1296 C CA . ALA A 1 165 ? -38.973 15.248 40.711 1.00 88.56 165 ALA A CA 1
ATOM 1297 C C . ALA A 1 165 ? -40.499 15.407 40.590 1.00 88.56 165 ALA A C 1
ATOM 1299 O O . ALA A 1 165 ? -41.083 16.320 41.172 1.00 88.56 165 ALA A O 1
ATOM 1300 N N . LYS A 1 166 ? -41.171 14.483 39.891 1.00 86.69 166 LYS A N 1
ATOM 1301 C CA . LYS A 1 166 ? -42.636 14.477 39.770 1.00 86.69 166 LYS A CA 1
ATOM 1302 C C . LYS A 1 166 ? -43.322 14.209 41.110 1.00 86.69 166 LYS A C 1
ATOM 1304 O O . LYS A 1 166 ? -44.346 14.829 41.396 1.00 86.69 166 LYS A O 1
ATOM 1309 N N . THR A 1 167 ? -42.792 13.299 41.923 1.00 85.75 167 THR A N 1
ATOM 1310 C CA . THR A 1 167 ? -43.322 13.034 43.268 1.00 85.75 167 THR A CA 1
ATOM 1311 C C . THR A 1 167 ? -43.159 14.255 44.164 1.00 85.75 167 THR A C 1
ATOM 1313 O O . THR A 1 167 ? -44.138 14.666 44.781 1.00 85.75 167 THR A O 1
ATOM 1316 N N . GLN A 1 168 ? -41.979 14.880 44.165 1.00 84.94 168 GLN A N 1
ATOM 1317 C CA . GLN A 1 168 ? -41.714 16.090 44.943 1.00 84.94 168 GLN A CA 1
ATOM 1318 C C . GLN A 1 168 ? -42.657 17.232 44.543 1.00 84.94 168 GLN A C 1
ATOM 1320 O O . GLN A 1 168 ? -43.359 17.757 45.393 1.00 84.94 168 GLN A O 1
ATOM 1325 N N . ASN A 1 169 ? -42.798 17.513 43.246 1.00 81.75 169 ASN A N 1
ATOM 1326 C CA . ASN A 1 169 ? -43.702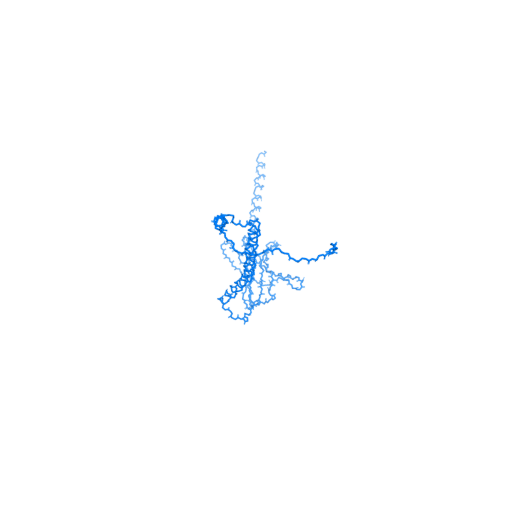 18.553 42.747 1.00 81.75 169 ASN A CA 1
ATOM 1327 C C . ASN A 1 169 ? -45.177 18.284 43.123 1.00 81.75 169 ASN A C 1
ATOM 1329 O O . ASN A 1 169 ? -45.914 19.188 43.502 1.00 81.75 169 ASN A O 1
ATOM 1333 N N . ASN A 1 170 ? -45.624 17.022 43.091 1.00 83.06 170 ASN A N 1
ATOM 1334 C CA . ASN A 1 170 ? -46.973 16.686 43.558 1.00 83.06 170 ASN A CA 1
ATOM 1335 C C . ASN A 1 170 ? -47.148 16.871 45.070 1.00 83.06 170 ASN A C 1
ATOM 1337 O O . ASN A 1 170 ? -48.238 17.258 45.489 1.00 83.06 170 ASN A O 1
ATOM 1341 N N . LEU A 1 171 ? -46.123 16.576 45.874 1.00 82.38 171 LEU A N 1
ATOM 1342 C CA . LEU A 1 171 ? -46.144 16.828 47.315 1.00 82.38 171 LEU A CA 1
ATOM 1343 C C . LEU A 1 171 ? -46.151 18.330 47.600 1.00 82.38 171 LEU A C 1
ATOM 1345 O O . LEU A 1 171 ? -46.974 18.776 48.388 1.00 82.38 171 LEU A O 1
ATOM 1349 N N . ASP A 1 172 ? -45.316 19.104 46.912 1.00 78.44 172 ASP A N 1
ATOM 1350 C CA . ASP A 1 172 ? -45.244 20.559 47.063 1.00 78.44 172 ASP A CA 1
ATOM 1351 C C . ASP A 1 172 ? -46.571 21.215 46.652 1.00 78.44 172 ASP A C 1
ATOM 1353 O O . ASP A 1 172 ? -47.123 22.015 47.399 1.00 78.44 172 ASP A O 1
ATOM 1357 N N . ARG A 1 173 ? -47.176 20.786 45.535 1.00 76.50 173 ARG A N 1
ATOM 1358 C CA . ARG A 1 173 ? -48.507 21.254 45.112 1.00 76.50 173 ARG A CA 1
ATOM 1359 C C . ARG A 1 173 ? -49.611 20.900 46.112 1.00 76.50 173 ARG A C 1
ATOM 1361 O O . ARG A 1 173 ? -50.547 21.675 46.279 1.00 76.50 173 ARG A O 1
ATOM 1368 N N . LYS A 1 174 ? -49.540 19.726 46.750 1.00 77.94 174 LYS A N 1
ATOM 1369 C CA . LYS A 1 174 ? -50.486 19.356 47.815 1.00 77.94 174 LYS A CA 1
ATOM 1370 C C . LYS A 1 174 ? -50.304 20.235 49.051 1.00 77.94 174 LYS A C 1
ATOM 1372 O O . LYS A 1 174 ? -51.312 20.683 49.580 1.00 77.94 174 LYS A O 1
ATOM 1377 N N . ARG A 1 175 ? -49.061 20.533 49.450 1.00 72.44 175 ARG A N 1
ATOM 1378 C CA . ARG A 1 175 ? -48.776 21.440 50.574 1.00 72.44 175 ARG A CA 1
ATOM 1379 C C . ARG A 1 175 ? -49.284 22.854 50.317 1.00 72.44 175 ARG A C 1
ATOM 1381 O O . ARG A 1 175 ? -49.973 23.382 51.170 1.00 72.44 175 ARG A O 1
ATOM 1388 N N . VAL A 1 176 ? -49.041 23.416 49.129 1.00 73.38 176 VAL A N 1
ATOM 1389 C CA . VAL A 1 176 ? -49.573 24.742 48.756 1.00 73.38 176 VAL A CA 1
ATOM 1390 C C . VAL A 1 176 ? -51.103 24.761 48.838 1.00 73.38 176 VAL A C 1
ATOM 1392 O O . VAL A 1 176 ? -51.676 25.672 49.420 1.00 73.38 176 VAL A O 1
ATOM 1395 N N . LYS A 1 177 ? -51.774 23.710 48.345 1.00 68.44 177 LYS A N 1
ATOM 1396 C CA . LYS A 1 177 ? -53.236 23.590 48.444 1.00 68.44 177 LYS A CA 1
ATOM 1397 C C . LYS A 1 177 ? -53.728 23.464 49.896 1.00 68.44 177 LYS A C 1
ATOM 1399 O O . LYS A 1 177 ? -54.790 23.975 50.225 1.00 68.44 177 LYS A O 1
ATOM 1404 N N . GLU A 1 178 ? -53.006 22.749 50.757 1.00 65.81 178 GLU A N 1
ATOM 1405 C CA . GLU A 1 178 ? -53.341 22.620 52.184 1.00 65.81 178 GLU A CA 1
ATOM 1406 C C . GLU A 1 178 ? -53.114 23.928 52.952 1.00 65.81 178 GLU A C 1
ATOM 1408 O O . GLU A 1 178 ? -53.951 24.283 53.777 1.00 65.81 178 GLU A O 1
ATOM 1413 N N . GLU A 1 179 ? -52.045 24.669 52.650 1.00 62.47 179 GLU A N 1
ATOM 1414 C CA . GLU A 1 179 ? -51.781 25.998 53.215 1.00 62.47 179 GLU A CA 1
ATOM 1415 C C . GLU A 1 179 ? -52.863 27.008 52.799 1.00 62.47 179 GLU A C 1
ATOM 1417 O O . GLU A 1 179 ? -53.359 27.739 53.651 1.00 62.47 179 GLU A O 1
ATOM 1422 N N . GLU A 1 180 ? -53.315 26.996 51.542 1.00 58.41 180 GLU A N 1
ATOM 1423 C CA . GLU A 1 180 ? -54.454 27.812 51.086 1.00 58.41 180 GLU A CA 1
ATOM 1424 C C . GLU A 1 180 ? -55.762 27.439 51.819 1.00 58.41 180 GLU A C 1
ATOM 1426 O O . GLU A 1 180 ? -56.472 28.319 52.308 1.00 58.41 180 GLU A O 1
ATOM 1431 N N . ASN A 1 181 ? -56.035 26.140 52.004 1.00 58.81 181 ASN A N 1
ATOM 1432 C CA . ASN A 1 181 ? -57.212 25.661 52.748 1.00 58.81 181 ASN A CA 1
ATOM 1433 C C . ASN A 1 181 ? -57.154 25.950 54.266 1.00 58.81 181 ASN A C 1
ATOM 1435 O O . ASN A 1 181 ? -58.179 25.879 54.939 1.00 58.81 181 ASN A O 1
ATOM 1439 N N . LEU A 1 182 ? -55.976 26.230 54.835 1.00 57.66 182 LEU A N 1
ATOM 1440 C CA . LEU A 1 182 ? -55.813 26.617 56.245 1.00 57.66 182 LEU A CA 1
ATOM 1441 C C . LEU A 1 182 ? -56.133 28.103 56.488 1.00 57.66 182 LEU A C 1
ATOM 1443 O O . LEU A 1 182 ? -56.463 28.472 57.616 1.00 57.66 182 LEU A O 1
ATOM 1447 N N . TYR A 1 183 ? -56.060 28.942 55.451 1.00 51.88 183 TYR A N 1
ATOM 1448 C CA . TYR A 1 183 ? -56.453 30.355 55.506 1.00 51.88 183 TYR A CA 1
ATOM 1449 C C . TYR A 1 183 ? -57.897 30.592 55.035 1.00 51.88 183 TYR A C 1
ATOM 1451 O O . TYR A 1 183 ? -58.538 31.527 55.516 1.00 51.88 183 TYR A O 1
ATOM 1459 N N . GLU A 1 184 ? -58.455 29.711 54.197 1.00 56.38 184 GLU A N 1
ATOM 1460 C CA . GLU A 1 184 ? -59.907 29.573 53.991 1.00 56.38 184 GLU A CA 1
ATOM 1461 C C . GLU A 1 184 ? -60.524 28.723 55.112 1.00 56.38 184 GLU A C 1
ATOM 1463 O O . GLU A 1 184 ? -61.050 27.627 54.924 1.00 56.38 184 GLU A O 1
ATOM 1468 N N . GLY A 1 185 ? -60.410 29.237 56.335 1.00 57.06 185 GLY A N 1
ATOM 1469 C CA . GLY A 1 185 ? -61.023 28.636 57.504 1.00 57.06 185 GLY A CA 1
ATOM 1470 C C . GLY A 1 185 ? -62.537 28.506 57.343 1.00 57.06 185 GLY A C 1
ATOM 1471 O O . GLY A 1 185 ? -63.213 29.466 56.992 1.00 57.06 185 GLY A O 1
ATOM 1472 N N . LEU A 1 186 ? -63.033 27.325 57.718 1.00 55.75 186 LEU A N 1
ATOM 1473 C CA . LEU A 1 186 ? -64.417 27.038 58.089 1.00 55.75 186 LEU A CA 1
ATOM 1474 C C . LEU A 1 186 ? -65.450 27.314 56.981 1.00 55.75 186 LEU A C 1
ATOM 1476 O O . LEU A 1 186 ? -65.825 28.449 56.708 1.00 55.75 186 LEU A O 1
ATOM 1480 N N . ASN A 1 187 ? -65.997 26.243 56.402 1.00 56.53 187 ASN A N 1
ATOM 1481 C CA . ASN A 1 187 ? -67.157 26.324 55.521 1.00 56.53 187 ASN A CA 1
ATOM 1482 C C . ASN A 1 187 ? -68.358 26.916 56.298 1.00 56.53 187 ASN A C 1
ATOM 1484 O O . ASN A 1 187 ? -69.059 26.199 57.015 1.00 56.53 187 ASN A O 1
ATOM 1488 N N . LEU A 1 188 ? -68.565 28.236 56.205 1.00 54.91 188 LEU A N 1
ATOM 1489 C CA . LEU A 1 188 ? -69.622 28.983 56.909 1.00 54.91 188 LEU A CA 1
ATOM 1490 C C . LEU A 1 188 ? -71.034 28.493 56.549 1.00 54.91 188 LEU A C 1
ATOM 1492 O O . LEU A 1 188 ? -71.978 28.726 57.307 1.00 54.91 188 LEU A O 1
ATOM 1496 N N . ASP A 1 189 ? -71.168 27.759 55.446 1.00 57.06 189 ASP A N 1
ATOM 1497 C CA . ASP A 1 189 ? -72.424 27.159 55.001 1.00 57.06 189 ASP A CA 1
ATOM 1498 C C . ASP A 1 189 ? -72.886 26.015 55.925 1.00 57.06 189 ASP A C 1
ATOM 1500 O O . ASP A 1 189 ? -74.082 25.735 56.021 1.00 57.06 189 ASP A O 1
ATOM 1504 N N . GLU A 1 190 ? -71.968 25.385 56.667 1.00 56.91 190 GLU A N 1
ATOM 1505 C CA . GLU A 1 190 ? -72.268 24.255 57.558 1.00 56.91 190 GLU A CA 1
ATOM 1506 C C . GLU A 1 190 ? -72.667 24.703 58.984 1.00 56.91 190 GLU A C 1
ATOM 1508 O O . GLU A 1 190 ? -73.375 23.986 59.696 1.00 56.91 190 GLU A O 1
ATOM 1513 N N . CYS A 1 191 ? -72.329 25.937 59.388 1.00 55.44 191 CYS A N 1
ATOM 1514 C CA . CYS A 1 191 ? -72.659 26.484 60.716 1.00 55.44 191 CYS A CA 1
ATOM 1515 C C . CYS A 1 191 ? -74.088 27.048 60.854 1.00 55.44 191 CYS A C 1
ATOM 1517 O O . CYS A 1 191 ? -74.523 27.337 61.973 1.00 55.44 191 CYS A O 1
ATOM 1519 N N . ASN A 1 192 ? -74.853 27.179 59.764 1.00 55.56 192 ASN A N 1
ATOM 1520 C CA . ASN A 1 192 ? -76.202 27.766 59.809 1.00 55.56 192 ASN A CA 1
ATOM 1521 C C . ASN A 1 192 ? -77.297 26.813 60.332 1.00 55.56 192 ASN A C 1
ATOM 1523 O O . ASN A 1 192 ? -78.393 27.265 60.667 1.00 55.56 192 ASN A O 1
ATOM 1527 N N . SER A 1 193 ? -77.024 25.508 60.441 1.00 55.66 193 SER A N 1
ATOM 1528 C CA . SER A 1 193 ? -78.016 24.533 60.926 1.00 55.66 193 SER A CA 1
ATOM 1529 C C . SER A 1 193 ? -78.047 24.406 62.457 1.00 55.66 193 SER A C 1
ATOM 1531 O O . SER A 1 193 ? -79.119 24.245 63.041 1.00 55.66 193 SER A O 1
ATOM 1533 N N . THR A 1 194 ? -76.901 24.562 63.127 1.00 53.75 194 THR A N 1
ATOM 1534 C CA . THR A 1 194 ? -76.774 24.349 64.580 1.00 53.75 194 THR A CA 1
ATOM 1535 C C . THR A 1 194 ? -77.142 25.593 65.393 1.00 53.75 194 THR A C 1
ATOM 1537 O O . THR A 1 194 ? -77.731 25.484 66.469 1.00 53.75 194 THR A O 1
ATOM 1540 N N . TYR A 1 195 ? -76.861 26.796 64.876 1.00 52.03 195 TYR A N 1
ATOM 1541 C CA . TYR A 1 195 ? -77.143 28.046 65.598 1.00 52.03 195 TYR A CA 1
ATOM 1542 C C . TYR A 1 195 ? -78.646 28.367 65.659 1.00 52.03 195 TYR A C 1
ATOM 1544 O O . TYR A 1 195 ? -79.143 28.887 66.658 1.00 52.03 195 TYR A O 1
ATOM 1552 N N . HIS A 1 196 ? -79.406 27.961 64.636 1.00 54.28 196 HIS A N 1
ATOM 1553 C CA . HIS A 1 196 ? -80.861 28.121 64.615 1.00 54.28 196 HIS A CA 1
ATOM 1554 C C . HIS A 1 196 ? -81.600 27.222 65.617 1.00 54.28 196 HIS A C 1
ATOM 1556 O O . HIS A 1 196 ? -82.760 27.496 65.941 1.00 54.28 196 HIS A O 1
ATOM 1562 N N . GLN A 1 197 ? -80.946 26.175 66.130 1.00 51.12 197 GLN A N 1
ATOM 1563 C CA . GLN A 1 197 ? -81.564 25.215 67.042 1.00 51.12 197 GLN A CA 1
ATOM 1564 C C . GLN A 1 197 ? -81.424 25.617 68.521 1.00 51.12 197 GLN A C 1
ATOM 1566 O O . GLN A 1 197 ? -82.279 25.263 69.329 1.00 51.12 197 GLN A O 1
ATOM 1571 N N . ILE A 1 198 ? -80.419 26.425 68.878 1.00 50.53 198 ILE A N 1
ATOM 1572 C CA . ILE A 1 198 ? -80.161 26.823 70.276 1.00 50.53 198 ILE A CA 1
ATOM 1573 C C . ILE A 1 198 ? -81.095 27.958 70.734 1.00 50.53 198 ILE A C 1
ATOM 1575 O O . ILE A 1 198 ? -81.411 28.075 71.915 1.00 50.53 198 ILE A O 1
ATOM 1579 N N . GLN A 1 199 ? -81.625 28.773 69.818 1.00 49.69 199 GLN A N 1
ATOM 1580 C CA . GLN A 1 199 ? -82.381 29.972 70.198 1.00 49.69 199 GLN A CA 1
ATOM 1581 C C . GLN A 1 199 ? -83.867 29.728 70.535 1.00 49.69 199 GLN A C 1
ATOM 1583 O O . GLN A 1 199 ? -84.579 30.675 70.870 1.00 49.69 199 GLN A O 1
ATOM 1588 N N . ARG A 1 200 ? -84.371 28.483 70.459 1.00 50.41 200 ARG A N 1
ATOM 1589 C CA . ARG A 1 200 ? -85.802 28.180 70.701 1.00 50.41 200 ARG A CA 1
ATOM 1590 C C . ARG A 1 200 ? -86.117 27.139 71.770 1.00 50.41 200 ARG A C 1
ATOM 1592 O O . ARG A 1 200 ? -87.293 26.937 72.063 1.00 50.41 200 ARG A O 1
ATOM 1599 N N . SER A 1 201 ? -85.129 26.549 72.426 1.00 50.53 201 SER A N 1
ATOM 1600 C CA . SER A 1 201 ? -85.381 25.623 73.530 1.00 50.53 201 SER A CA 1
ATOM 1601 C C . SER A 1 201 ? -84.434 25.918 74.681 1.00 50.53 201 SER A C 1
ATOM 1603 O O . SER A 1 201 ? -83.274 25.537 74.623 1.00 50.53 201 SER A O 1
ATOM 1605 N N . GLN A 1 202 ? -84.928 26.611 75.711 1.00 44.53 202 GLN A N 1
ATOM 1606 C CA . GLN A 1 202 ? -85.122 26.036 77.052 1.00 44.53 202 GLN A CA 1
ATOM 1607 C C . GLN A 1 202 ? -85.336 27.162 78.080 1.00 44.53 202 GLN A C 1
ATOM 1609 O O . GLN A 1 202 ? -84.421 27.670 78.720 1.00 44.53 202 GLN A O 1
ATOM 1614 N N . ARG A 1 203 ? -86.610 27.553 78.236 1.00 43.34 203 ARG A N 1
ATOM 1615 C CA . ARG A 1 203 ? -87.149 28.001 79.527 1.00 43.34 203 ARG A CA 1
ATOM 1616 C C . ARG A 1 203 ? -87.031 26.822 80.510 1.00 43.34 203 ARG A C 1
ATOM 1618 O O . ARG A 1 203 ? -87.323 25.704 80.104 1.00 43.34 203 ARG A O 1
ATOM 1625 N N . GLN A 1 204 ? -86.753 27.142 81.780 1.00 40.38 204 GLN A N 1
ATOM 1626 C CA . GLN A 1 204 ? -86.763 26.303 83.001 1.00 40.38 204 GLN A CA 1
ATOM 1627 C C . GLN A 1 204 ? -85.402 25.710 83.424 1.00 40.38 204 GLN A C 1
ATOM 1629 O O . GLN A 1 204 ? -84.874 24.804 82.791 1.00 40.38 204 GLN A O 1
ATOM 1634 N N . GLY A 1 205 ? -84.863 26.257 84.526 1.00 41.34 205 GLY A N 1
ATOM 1635 C CA . GLY A 1 205 ? -83.645 25.811 85.223 1.00 41.34 205 GLY A CA 1
ATOM 1636 C C . GLY A 1 205 ? -83.865 24.628 86.178 1.00 41.34 205 GLY A C 1
ATOM 1637 O O . GLY A 1 205 ? -84.976 24.097 86.250 1.00 41.34 205 GLY A O 1
ATOM 1638 N N . PRO A 1 206 ? -82.812 24.214 86.913 1.00 39.66 206 PRO A N 1
ATOM 1639 C CA . PRO A 1 206 ? -82.764 24.525 88.355 1.00 39.66 206 PRO A CA 1
ATOM 1640 C C . PRO A 1 206 ? -81.346 24.813 88.922 1.00 39.66 206 PRO A C 1
ATOM 1642 O O . PRO A 1 206 ? -80.447 24.021 88.682 1.00 39.66 206 PRO A O 1
ATOM 1645 N N . TYR A 1 207 ? -81.229 25.873 89.752 1.00 35.00 207 TYR A N 1
ATOM 1646 C CA . TYR A 1 207 ? -80.273 26.100 90.875 1.00 35.00 207 TYR A CA 1
ATOM 1647 C C . TYR A 1 207 ? -78.738 26.043 90.583 1.00 35.00 207 TYR A C 1
ATOM 1649 O O . TYR A 1 207 ? -78.273 25.220 89.817 1.00 35.00 207 TYR A O 1
ATOM 1657 N N . GLN A 1 208 ? -77.833 26.855 91.148 1.00 39.81 208 GLN A N 1
ATOM 1658 C CA . GLN A 1 208 ? -77.802 27.581 92.423 1.00 39.81 208 GLN A CA 1
ATOM 1659 C C . GLN A 1 208 ? -76.709 28.678 92.414 1.00 39.81 208 GLN A C 1
ATOM 1661 O O . GLN A 1 208 ? -75.725 28.585 91.682 1.00 39.81 208 GLN A O 1
ATOM 1666 N N . ASP A 1 209 ? -76.906 29.685 93.263 1.00 38.62 209 ASP A N 1
ATOM 1667 C CA . ASP A 1 209 ? -76.191 30.958 93.383 1.00 38.62 209 ASP A CA 1
ATOM 1668 C C . ASP A 1 209 ? -74.769 30.925 93.989 1.00 38.62 209 ASP A C 1
ATOM 1670 O O . ASP A 1 209 ? -74.454 30.136 94.874 1.00 38.62 209 ASP A O 1
ATOM 1674 N N . VAL A 1 210 ? -73.957 31.878 93.512 1.00 43.12 210 VAL A N 1
ATOM 1675 C CA . VAL A 1 210 ? -73.065 32.826 94.221 1.00 43.12 210 VAL A CA 1
ATOM 1676 C C . VAL A 1 210 ? -72.442 32.424 95.580 1.00 43.12 210 VAL A C 1
ATOM 1678 O O . VAL A 1 210 ? -73.122 32.379 96.599 1.00 43.12 210 VAL A O 1
ATOM 1681 N N . GLY A 1 211 ? -71.097 32.414 95.619 1.00 40.53 211 GLY A N 1
ATOM 1682 C CA . GLY A 1 211 ? -70.319 33.088 96.677 1.00 40.53 211 GLY A CA 1
ATOM 1683 C C . GLY A 1 211 ? -69.468 32.226 97.624 1.00 40.53 211 GLY A C 1
ATOM 1684 O O . GLY A 1 211 ? -70.003 31.530 98.475 1.00 40.53 211 GLY A O 1
ATOM 1685 N N . CYS A 1 212 ? -68.138 32.370 97.543 1.00 33.97 212 CYS A N 1
ATOM 1686 C CA . CYS A 1 212 ? -67.192 32.357 98.678 1.00 33.97 212 CYS A CA 1
ATOM 1687 C C . CYS A 1 212 ? -65.799 32.733 98.126 1.00 33.97 212 CYS A C 1
ATOM 1689 O O . CYS A 1 212 ? -65.233 31.973 97.353 1.00 33.97 212 CYS A O 1
ATOM 1691 N N . LEU A 1 213 ? -65.355 33.986 98.234 1.00 34.59 213 LEU A N 1
ATOM 1692 C CA . LEU A 1 213 ? -64.743 34.635 99.403 1.00 34.59 213 LEU A CA 1
ATOM 1693 C C . LEU A 1 213 ? -63.211 34.475 99.437 1.00 34.59 213 LEU A C 1
ATOM 1695 O O . LEU A 1 213 ? -62.697 33.364 99.433 1.00 34.59 213 LEU A O 1
ATOM 1699 N N . ILE A 1 214 ? -62.578 35.639 99.621 1.00 39.97 214 ILE A N 1
ATOM 1700 C CA . ILE A 1 214 ? -61.215 35.927 100.095 1.00 39.97 214 ILE A CA 1
ATOM 1701 C C . ILE A 1 214 ? -60.180 36.058 98.965 1.00 39.97 214 ILE A C 1
ATOM 1703 O O . ILE A 1 214 ? -59.805 35.073 98.346 1.00 39.97 214 ILE A O 1
ATOM 1707 N N . ASP A 1 215 ? -59.939 37.267 98.462 1.00 35.06 215 ASP A N 1
ATOM 1708 C CA . ASP A 1 215 ? -59.092 38.361 98.990 1.00 35.06 215 ASP A CA 1
ATOM 1709 C C . ASP A 1 215 ? -57.626 38.209 98.558 1.00 35.06 215 ASP A C 1
ATOM 1711 O O . ASP A 1 215 ? -57.083 37.110 98.524 1.00 35.06 215 ASP A O 1
ATOM 1715 N N . GLU A 1 216 ? -57.036 39.364 98.264 1.00 38.19 216 GLU A N 1
ATOM 1716 C CA . GLU A 1 216 ? -55.603 39.632 98.090 1.00 38.19 216 GLU A CA 1
ATOM 1717 C C . GLU A 1 216 ? -54.964 39.414 96.698 1.00 38.19 216 GLU A C 1
ATOM 1719 O O . GLU A 1 216 ? -54.470 38.356 96.328 1.00 38.19 216 GLU A O 1
ATOM 1724 N N . ASP A 1 217 ? -55.008 40.503 95.923 1.00 38.81 217 ASP A N 1
ATOM 1725 C CA . ASP A 1 217 ? -53.851 41.324 95.535 1.00 38.81 217 ASP A CA 1
ATOM 1726 C C . ASP A 1 217 ? -52.621 40.701 94.820 1.00 38.81 217 ASP A C 1
ATOM 1728 O O . ASP A 1 217 ? -52.060 39.682 95.203 1.00 38.81 217 ASP A O 1
ATOM 1732 N N . ILE A 1 218 ? -52.113 41.493 93.862 1.00 44.72 218 ILE A N 1
ATOM 1733 C CA . ILE A 1 218 ? -50.710 41.580 93.391 1.00 44.72 218 ILE A CA 1
ATOM 1734 C C . ILE A 1 218 ? -50.331 40.881 92.062 1.00 44.72 218 ILE A C 1
ATOM 1736 O O . ILE A 1 218 ? -50.025 39.700 91.968 1.00 44.72 218 ILE A O 1
ATOM 1740 N N . GLN A 1 219 ? -50.265 41.762 91.054 1.00 39.28 219 GLN A N 1
ATOM 1741 C CA . GLN A 1 219 ? -49.220 41.994 90.039 1.00 39.28 219 GLN A CA 1
ATOM 1742 C C . GLN A 1 219 ? -48.750 40.868 89.101 1.00 39.28 219 GLN A C 1
ATOM 1744 O O . GLN A 1 219 ? -48.097 39.901 89.476 1.00 39.28 219 GLN A O 1
ATOM 1749 N N . LEU A 1 220 ? -48.954 41.143 87.805 1.00 44.53 220 LEU A N 1
ATOM 1750 C CA . LEU A 1 220 ? -48.219 40.550 86.695 1.00 44.53 220 LEU A CA 1
ATOM 1751 C C . LEU A 1 220 ? -46.739 40.960 86.747 1.00 44.53 220 LEU A C 1
ATOM 1753 O O . LEU A 1 220 ? -46.429 42.141 86.585 1.00 44.53 220 LEU A O 1
ATOM 1757 N N . GLU A 1 221 ? -45.837 39.984 86.818 1.00 39.81 221 GLU A N 1
ATOM 1758 C CA . GLU A 1 221 ? -44.476 40.127 86.300 1.00 39.81 221 GLU A CA 1
ATOM 1759 C C . GLU A 1 221 ? -44.204 39.053 85.240 1.00 39.81 221 GLU A C 1
ATOM 1761 O O . GLU A 1 221 ? -44.665 37.913 85.314 1.00 39.81 221 GLU A O 1
ATOM 1766 N N . LYS A 1 222 ? -43.521 39.497 84.189 1.00 37.00 222 LYS A N 1
ATOM 1767 C CA . LYS A 1 222 ? -43.273 38.813 82.922 1.00 37.00 222 LYS A CA 1
ATOM 1768 C C . LYS A 1 222 ? -42.091 37.839 83.045 1.00 37.00 222 LYS A C 1
ATOM 1770 O O . LYS A 1 222 ? -41.172 38.087 83.821 1.00 37.00 222 LYS A O 1
ATOM 1775 N N . PRO A 1 223 ? -42.049 36.799 82.207 1.00 43.03 223 PRO A N 1
ATOM 1776 C CA . PRO A 1 223 ? -40.941 36.711 81.246 1.00 43.03 223 PRO A CA 1
ATOM 1777 C C . PRO A 1 223 ? -41.413 36.652 79.787 1.00 43.03 223 PRO A C 1
ATOM 1779 O O . PRO A 1 223 ? -42.344 35.876 79.481 1.00 43.03 223 PRO A O 1
#

pLDDT: mean 78.06, std 17.78, range [33.97, 96.75]

Radius of gyration: 52.85 Å; chains: 1; bounding box: 105×60×154 Å

Sequence (223 aa):
MFSFTLFILLAYLLTYLLYVVATQEIHLDKDIPAIHVPINHNASVKCCFSGGGEVNVSWAVYKVHNRTSSYTNLNNKALKNSSNGIVCHNHALNWVQLNDTGLYLCNLLRKGEELKTHGTYLHVYRPIEKFLPISESAKNNILTMEGVLLLLSVLIPGICQLAKAKTQNNLDRKRVKEEENLYEGLNLDECNSTYHQIQRSQRQGPYQDVGCLIDEDIQLEKP